Protein 5JIC (pdb70)

Solvent-accessible surface area: 13825 Å² total; per-residue (Å²): 109,1,0,0,19,0,12,59,44,41,0,22,2,0,49,139,204,66,66,66,70,76,43,74,19,169,29,23,110,94,3,21,114,53,1,84,140,55,184,34,146,42,0,0,0,0,13,71,38,2,36,52,0,31,139,82,19,140,23,88,42,39,93,21,106,71,72,70,0,5,8,60,0,0,12,38,3,5,147,104,54,69,55,129,35,78,38,6,0,1,0,32,1,23,64,35,5,15,0,1,42,31,58,35,150,68,32,147,108,27,19,26,73,59,20,0,10,23,57,5,57,35,52,0,96,126,51,16,124,26,114,68,64,129,107,5,0,60,85,0,40,171,17,72,51,83,38,2,9,22,47,8,122,43,91,93,154,153,84,153,36,102,96,78,19,102,21,41,46,37,47,67,26,20,40,139,127,58,117,150,36,110,50,41,62,27,23,50,3,0,0,1,2,0,20,0,0,33,46,1,0,61,60,0,22,48,5,0,179,108,37,182,12,95,13,0,0,3,7,13,25,9,14,126,54,0,54,29,2,89,126,17,1,64,68,45,0,85,110,92,61,16,99,22,35,65,17,128,64,3,27,23,1,3,0,7,0,0,15,80,46,4,132,94,117,125,128,170,203

Secondary structure (DSSP, 8-state):
-EEEEE-SSEEEEEE---EEEEEEGGGHHHHHHHHHTS--S-EEEESTTHHHHHHT--S-EEE--HHHHHHHHHHHHHHHTT---S-EEEEEESSSEEEEEE-SS-EEEEEEES-SHHHHHHHHHHHH----HHHHHHHHTT---TTTPEEHHHHHTTSPPSS-TTSEEETTTTGGG-TTS---HHHHHHHHHHHHHHHHHHHHHHHHHHHT--EEEEESGGGTT-HHHHHHHHHHHHHTT-EEEE-TTGGGHHHHHHHHHHHHH----

Nearest PDB structures (foldseek):
  5jic-assembly1_A-2  TM=1.002E+00  e=1.886E-55  Staphylococcus aureus subsp. aureus MW2
  4m7x-assembly1_A  TM=1.003E+00  e=9.907E-53  Staphylococcus aureus subsp. aureus MW2
  6awh-assembly2_D  TM=9.985E-01  e=2.466E-50  Staphylococcus aureus
  6awg-assembly2_D  TM=9.970E-01  e=2.756E-49  Staphylococcus aureus
  6awj-assembly1_B  TM=9.963E-01  e=4.121E-49  Staphylococcus aureus

Structure (mmCIF, N/CA/C/O backbone):
data_5JIC
#
_entry.id   5JIC
#
_cell.length_a   57.387
_cell.length_b   136.746
_cell.length_c   73.947
_cell.angle_alpha   90.000
_cell.angle_beta   90.000
_cell.angle_gamma   90.000
#
_symmetry.space_group_name_H-M   'C 2 2 21'
#
loop_
_entity.id
_entity.type
_entity.pdbx_description
1 polymer 'Type II pantothenate kinase'
2 non-polymer 'MAGNESIUM ION'
3 non-polymer "ADENOSINE-5'-DIPHOSPHATE"
4 non-polymer N~3~-[(2R)-2-hydroxy-3,3-dimethyl-4-(phosphonooxy)butanoyl]-N-(5-methoxypentyl)-beta-alaninamide
5 water water
#
loop_
_atom_site.group_PDB
_atom_site.id
_atom_site.type_symbol
_atom_site.label_atom_id
_atom_site.label_alt_id
_atom_site.label_comp_id
_atom_site.label_asym_id
_atom_site.label_entity_id
_atom_site.label_seq_id
_atom_site.pdbx_PDB_ins_code
_atom_site.Cartn_x
_atom_site.Cartn_y
_atom_site.Cartn_z
_atom_site.occupancy
_atom_site.B_iso_or_equiv
_atom_site.auth_seq_id
_atom_site.auth_comp_id
_atom_site.auth_asym_id
_atom_site.auth_atom_id
_atom_site.pdbx_PDB_model_num
ATOM 1 N N . LYS A 1 2 ? -15.229 -39.628 -1.605 1.00 43.57 2 LYS A N 1
ATOM 2 C CA . LYS A 1 2 ? -14.974 -38.433 -2.471 1.00 41.01 2 LYS A CA 1
ATOM 3 C C . LYS A 1 2 ? -14.156 -37.320 -1.782 1.00 34.97 2 LYS A C 1
ATOM 4 O O . LYS A 1 2 ? -13.899 -37.321 -0.567 1.00 34.45 2 LYS A O 1
ATOM 10 N N . VAL A 1 3 ? -13.734 -36.382 -2.583 1.00 26.36 3 VAL A N 1
ATOM 11 C CA . VAL A 1 3 ? -12.894 -35.321 -2.104 1.00 22.61 3 VAL A CA 1
ATOM 12 C C . VAL A 1 3 ? -13.484 -34.053 -2.643 1.00 20.61 3 VAL A C 1
ATOM 13 O O . VAL A 1 3 ? -13.931 -34.022 -3.796 1.00 21.49 3 VAL A O 1
ATOM 17 N N . GLY A 1 4 ? -13.491 -33.015 -1.793 1.00 18.11 4 GLY A N 1
ATOM 18 C CA . GLY A 1 4 ? -13.847 -31.647 -2.192 1.00 17.76 4 GLY A CA 1
ATOM 19 C C . GLY A 1 4 ? -12.581 -30.801 -2.270 1.00 17.58 4 GLY A C 1
ATOM 20 O O . GLY A 1 4 ? -11.765 -30.814 -1.343 1.00 17.86 4 GLY A O 1
ATOM 21 N N . ILE A 1 5 ? -12.402 -30.113 -3.386 1.00 16.09 5 ILE A N 1
ATOM 22 C CA . ILE A 1 5 ? -11.257 -29.255 -3.574 1.00 16.33 5 ILE A CA 1
ATOM 23 C C . ILE A 1 5 ? -11.687 -27.893 -4.106 1.00 15.68 5 ILE A C 1
ATOM 24 O O . ILE A 1 5 ? -12.345 -27.797 -5.127 1.00 16.59 5 ILE A O 1
ATOM 29 N N . ASP A 1 6 ? -11.266 -26.846 -3.398 1.00 14.98 6 ASP A N 1
ATOM 30 C CA . ASP A 1 6 ? -11.482 -25.457 -3.788 1.00 15.20 6 ASP A CA 1
ATOM 31 C C . ASP A 1 6 ? -10.088 -24.933 -4.149 1.00 14.59 6 ASP A C 1
ATOM 32 O O . ASP A 1 6 ? -9.249 -24.659 -3.262 1.00 15.02 6 ASP A O 1
ATOM 37 N N . ALA A 1 7 ? -9.832 -24.855 -5.451 1.00 15.11 7 ALA A N 1
ATOM 38 C CA . ALA A 1 7 ? -8.526 -24.509 -5.977 1.00 16.08 7 ALA A CA 1
ATOM 39 C C . ALA A 1 7 ? -8.553 -23.028 -6.269 1.00 15.39 7 ALA A C 1
ATOM 40 O O . ALA A 1 7 ? -8.952 -22.607 -7.361 1.00 17.25 7 ALA A O 1
ATOM 42 N N . GLY A 1 8 ? -8.160 -22.232 -5.278 1.00 15.77 8 GLY A N 1
ATOM 43 C CA . GLY A 1 8 ? -8.301 -20.776 -5.382 1.00 15.88 8 GLY A CA 1
ATOM 44 C C . GLY A 1 8 ? -7.069 -20.110 -5.976 1.00 16.42 8 GLY A C 1
ATOM 45 O O . GLY A 1 8 ? -6.168 -20.791 -6.509 1.00 16.63 8 GLY A O 1
ATOM 46 N N . GLY A 1 9 ? -7.027 -18.79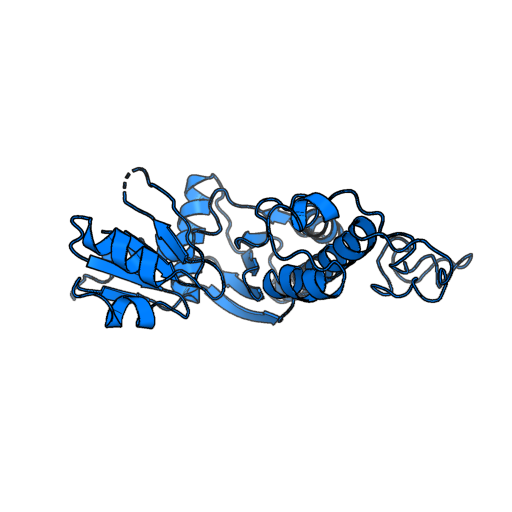0 -5.884 1.00 16.74 9 GLY A N 1
ATOM 47 C CA . GLY A 1 9 ? -5.919 -18.017 -6.455 1.00 17.09 9 GLY A CA 1
ATOM 48 C C . GLY A 1 9 ? -4.592 -18.213 -5.747 1.00 17.04 9 GLY A C 1
ATOM 49 O O . GLY A 1 9 ? -3.540 -18.050 -6.355 1.00 19.70 9 GLY A O 1
ATOM 50 N N . THR A 1 10 ? -4.636 -18.547 -4.461 1.00 15.99 10 THR A N 1
ATOM 51 C CA . THR A 1 10 ? -3.403 -18.696 -3.656 1.00 16.14 10 THR A CA 1
ATOM 52 C C . THR A 1 10 ? -3.289 -20.037 -2.966 1.00 15.52 10 THR A C 1
ATOM 53 O O . THR A 1 10 ? -2.189 -20.602 -2.896 1.00 15.86 10 THR A O 1
ATOM 57 N N . LEU A 1 11 ? -4.391 -20.537 -2.440 1.00 14.93 11 LEU A N 1
ATOM 58 C CA . LEU A 1 11 ? -4.408 -21.824 -1.747 1.00 14.99 11 LEU A CA 1
ATOM 59 C C . LEU A 1 11 ? -5.420 -22.780 -2.346 1.00 14.85 11 LEU A C 1
ATOM 60 O O . LEU A 1 11 ? -6.496 -22.389 -2.795 1.00 15.72 11 LEU A O 1
ATOM 65 N N . ILE A 1 12 ? -5.038 -24.050 -2.345 1.00 14.65 12 ILE A N 1
ATOM 66 C CA . ILE A 1 12 ? -5.909 -25.152 -2.681 1.00 14.76 12 ILE A CA 1
ATOM 67 C C . ILE A 1 12 ? -6.346 -25.789 -1.368 1.00 14.39 12 ILE A C 1
ATOM 68 O O . ILE A 1 12 ? -5.517 -26.250 -0.588 1.00 16.41 12 ILE A O 1
ATOM 73 N N . LYS A 1 13 ? -7.664 -25.748 -1.106 1.00 14.25 13 LYS A N 1
ATOM 74 C CA . LYS A 1 13 ? -8.251 -26.280 0.112 1.00 14.15 13 LYS A CA 1
ATOM 75 C C . LYS A 1 13 ? -8.860 -27.624 -0.229 1.00 15.41 13 LYS A C 1
ATOM 76 O O . LYS A 1 13 ? -9.653 -27.713 -1.159 1.00 15.71 13 LYS A O 1
ATOM 82 N N . ILE A 1 14 ? -8.486 -28.652 0.535 1.00 15.35 14 ILE A N 1
ATOM 83 C CA . ILE A 1 14 ? -8.901 -30.008 0.290 1.00 16.11 14 ILE A CA 1
ATOM 84 C C . ILE A 1 14 ? -9.636 -30.528 1.510 1.00 16.43 14 ILE A C 1
ATOM 85 O O . ILE A 1 14 ? -9.150 -30.422 2.633 1.00 17.93 14 ILE A O 1
ATOM 90 N N . VAL A 1 15 ? -10.822 -31.101 1.274 1.00 17.33 15 VAL A N 1
ATOM 91 C CA . VAL A 1 15 ? -11.592 -31.743 2.330 1.00 18.39 15 VAL A CA 1
ATOM 92 C C . VAL A 1 15 ? -11.809 -33.203 1.979 1.00 21.63 15 VAL A C 1
ATOM 93 O O . VAL A 1 15 ? -12.337 -33.514 0.912 1.00 20.12 15 VAL A O 1
ATOM 97 N N A GLN A 1 16 ? -11.373 -34.088 2.882 0.50 24.18 16 GLN A N 1
ATOM 98 N N B GLN A 1 16 ? -11.398 -34.084 2.890 0.50 24.17 16 GLN A N 1
ATOM 99 C CA A GLN A 1 16 ? -11.601 -35.541 2.782 0.50 27.75 16 GLN A CA 1
ATOM 100 C CA B GLN A 1 16 ? -11.626 -35.526 2.777 0.50 27.75 16 GLN A CA 1
ATOM 101 C C A GLN A 1 16 ? -12.644 -35.932 3.806 0.50 29.40 16 GLN A C 1
ATOM 102 C C B GLN A 1 16 ? -12.634 -35.947 3.814 0.50 29.39 16 GLN A C 1
ATOM 103 O O A GLN A 1 16 ? -12.635 -35.427 4.921 0.50 31.14 16 GLN A O 1
ATOM 104 O O B GLN A 1 16 ? -12.592 -35.484 4.946 0.50 31.05 16 GLN A O 1
ATOM 115 N N . GLU A 1 17 ? -13.544 -36.836 3.436 1.00 32.27 17 GLU A N 1
ATOM 116 C CA . GLU A 1 17 ? -14.570 -37.335 4.372 1.00 39.03 17 GLU A CA 1
ATOM 117 C C . GLU A 1 17 ? -14.313 -38.777 4.840 1.00 42.19 17 GLU A C 1
ATOM 118 O O . GLU A 1 17 ? -13.684 -39.570 4.135 1.00 52.96 17 GLU A O 1
ATOM 124 N N . GLN A 1 21 ? -16.271 -38.060 9.408 1.00 58.45 21 GLN A N 1
ATOM 125 C CA . GLN A 1 21 ? -15.329 -37.035 9.877 1.00 52.47 21 GLN A CA 1
ATOM 126 C C . GLN A 1 21 ? -14.564 -36.384 8.708 1.00 40.74 21 GLN A C 1
ATOM 127 O O . GLN A 1 21 ? -14.188 -37.065 7.731 1.00 34.86 21 GLN A O 1
ATOM 133 N N . ARG A 1 22 ? -14.326 -35.077 8.816 1.00 32.46 22 ARG A N 1
ATOM 134 C CA . ARG A 1 22 ? -13.542 -34.355 7.798 1.00 26.96 22 ARG A CA 1
ATOM 135 C C . ARG A 1 22 ? -12.064 -34.339 8.124 1.00 26.41 22 ARG A C 1
ATOM 136 O O . ARG A 1 22 ? -11.674 -34.260 9.294 1.00 29.09 22 ARG A O 1
ATOM 144 N N . THR A 1 23 ? -11.250 -34.399 7.070 1.00 24.39 23 THR A N 1
ATOM 145 C CA . THR A 1 23 ? -9.812 -34.165 7.154 1.00 24.77 23 THR A CA 1
ATOM 146 C C . THR A 1 23 ? -9.563 -32.976 6.248 1.00 20.85 23 THR A C 1
ATOM 147 O O . THR A 1 23 ? -9.977 -32.983 5.081 1.00 22.57 23 THR A O 1
ATOM 151 N N . PHE A 1 24 ? -8.903 -31.948 6.795 1.00 20.45 24 PHE A N 1
ATOM 152 C CA . PHE A 1 24 ? -8.610 -30.711 6.079 1.00 19.51 24 PHE A CA 1
ATOM 153 C C . PHE A 1 24 ? -7.161 -30.621 5.712 1.00 19.28 24 PHE A C 1
ATOM 154 O O . PHE A 1 24 ? -6.285 -30.948 6.530 1.00 21.95 24 PHE A O 1
ATOM 162 N N . LYS A 1 25 ? -6.892 -30.164 4.482 1.00 18.84 25 LYS A N 1
ATOM 163 C CA . LYS A 1 25 ? -5.502 -30.002 3.995 1.00 19.69 25 LYS A CA 1
ATOM 164 C C . LYS A 1 25 ? -5.428 -28.788 3.140 1.00 18.75 25 LYS A C 1
ATOM 165 O O . LYS A 1 25 ? -6.395 -28.439 2.487 1.00 17.23 25 LYS A O 1
ATOM 171 N N A THR A 1 26 ? -4.270 -28.136 3.131 0.50 18.60 26 THR A N 1
ATOM 172 N N B THR A 1 26 ? -4.242 -28.177 3.100 0.50 20.03 26 THR A N 1
ATOM 173 C CA A THR A 1 26 ? -4.014 -27.075 2.160 0.50 18.56 26 THR A CA 1
ATOM 174 C CA B THR A 1 26 ? -3.983 -26.982 2.290 0.50 21.06 26 THR A CA 1
ATOM 175 C C A THR A 1 26 ? -2.752 -27.324 1.403 0.50 18.44 26 THR A C 1
ATOM 176 C C B THR A 1 26 ? -2.697 -27.164 1.497 0.50 19.88 26 THR A C 1
ATOM 177 O O A THR A 1 26 ? -1.864 -28.068 1.842 0.50 19.20 26 THR A O 1
ATOM 178 O O B THR A 1 26 ? -1.711 -27.685 2.031 0.50 22.30 26 THR A O 1
ATOM 185 N N . GLU A 1 27 ? -2.701 -26.747 0.228 1.00 18.64 27 GLU A N 1
ATOM 186 C CA . GLU A 1 27 ? -1.492 -26.710 -0.573 1.00 18.75 27 GLU A CA 1
ATOM 187 C C . GLU A 1 27 ? -1.466 -25.371 -1.267 1.00 18.65 27 GLU A C 1
ATOM 188 O O . GLU A 1 27 ? -2.516 -24.749 -1.503 1.00 18.48 27 GLU A O 1
ATOM 194 N N . LEU A 1 28 ? -0.289 -24.879 -1.564 1.00 18.18 28 LEU A N 1
ATOM 195 C CA . LEU A 1 28 ? -0.195 -23.645 -2.360 1.00 17.77 28 LEU A CA 1
ATOM 196 C C . LEU A 1 28 ? -0.679 -23.912 -3.794 1.00 16.70 28 LEU A C 1
ATOM 197 O O . LEU A 1 28 ? -0.327 -24.925 -4.412 1.00 17.53 28 LEU A O 1
ATOM 202 N N . THR A 1 29 ? -1.464 -23.001 -4.325 1.00 16.53 29 THR A N 1
ATOM 203 C CA . THR A 1 29 ? -1.857 -23.067 -5.711 1.00 16.11 29 THR A CA 1
ATOM 204 C C . THR A 1 29 ? -0.638 -23.189 -6.653 1.00 18.41 29 THR A C 1
ATOM 205 O O . THR A 1 29 ? -0.704 -23.896 -7.659 1.00 19.50 29 THR A O 1
ATOM 209 N N . LYS A 1 30 ? 0.463 -22.514 -6.318 1.00 18.69 30 LYS A N 1
ATOM 210 C CA . LYS A 1 30 ? 1.669 -22.649 -7.137 1.00 19.76 30 LYS A CA 1
ATOM 211 C C . LYS A 1 30 ? 2.185 -24.095 -7.197 1.00 19.99 30 LYS A C 1
ATOM 212 O O . LYS A 1 30 ? 2.877 -24.454 -8.151 1.00 21.94 30 LYS A O 1
ATOM 218 N N . ASN A 1 31 ? 1.831 -24.900 -6.185 1.00 18.84 31 ASN A N 1
ATOM 219 C CA . ASN A 1 31 ? 2.195 -26.318 -6.115 1.00 19.04 31 ASN A CA 1
ATOM 220 C C . ASN A 1 31 ? 1.063 -27.258 -6.538 1.00 17.97 31 ASN A C 1
ATOM 221 O O . ASN A 1 31 ? 0.951 -28.376 -6.042 1.00 18.88 31 ASN A O 1
ATOM 226 N N . ILE A 1 32 ? 0.244 -26.812 -7.473 1.00 18.92 32 ILE A N 1
ATOM 227 C CA . ILE A 1 32 ? -0.896 -27.568 -7.910 1.00 20.23 32 ILE A CA 1
ATOM 228 C C . ILE A 1 32 ? -0.456 -28.965 -8.415 1.00 20.13 32 ILE A C 1
ATOM 229 O O . ILE A 1 32 ? -1.132 -29.965 -8.157 1.00 20.46 32 ILE A O 1
ATOM 234 N N . ASP A 1 33 ? 0.696 -29.055 -9.079 1.00 20.13 33 ASP A N 1
ATOM 235 C CA . ASP A 1 33 ? 1.210 -30.400 -9.502 1.00 21.83 33 ASP A CA 1
ATOM 236 C C . ASP A 1 33 ? 1.342 -31.409 -8.324 1.00 19.75 33 ASP A C 1
ATOM 237 O O . ASP A 1 33 ? 1.170 -32.634 -8.501 1.00 20.73 33 ASP A O 1
ATOM 242 N N . GLN A 1 34 ? 1.681 -30.911 -7.150 1.00 18.95 34 GLN A N 1
ATOM 243 C CA . GLN A 1 34 ? 1.794 -31.747 -5.960 1.00 19.79 34 GLN A CA 1
ATOM 244 C C . GLN A 1 34 ? 0.438 -32.203 -5.426 1.00 17.89 34 GLN A C 1
ATOM 245 O O . GLN A 1 34 ? 0.345 -33.270 -4.830 1.00 17.98 34 GLN A O 1
ATOM 251 N N . VAL A 1 35 ? -0.617 -31.441 -5.686 1.00 18.60 35 VAL A N 1
ATOM 252 C CA . VAL A 1 35 ? -1.970 -31.908 -5.369 1.00 18.50 35 VAL A CA 1
ATOM 253 C C . VAL A 1 35 ? -2.324 -33.055 -6.290 1.00 19.66 35 VAL A C 1
ATOM 254 O O . VAL A 1 35 ? -2.874 -34.063 -5.856 1.00 19.85 35 VAL A O 1
ATOM 258 N N . VAL A 1 36 ? -1.986 -32.915 -7.572 1.00 19.50 36 VAL A N 1
ATOM 259 C CA . VAL A 1 36 ? -2.236 -33.981 -8.533 1.00 19.55 36 VAL A CA 1
ATOM 260 C C . VAL A 1 36 ? -1.435 -35.228 -8.145 1.00 18.90 36 VAL A C 1
ATOM 261 O O . VAL A 1 36 ? -1.959 -36.339 -8.174 1.00 20.50 36 VAL A O 1
ATOM 265 N N . GLU A 1 37 ? -0.176 -35.059 -7.749 1.00 18.20 37 GLU A N 1
ATOM 266 C CA . GLU A 1 37 ? 0.615 -36.219 -7.228 1.00 17.84 37 GLU A CA 1
ATOM 267 C C . GLU A 1 37 ? -0.080 -36.916 -6.052 1.00 17.93 37 GLU A C 1
ATOM 268 O O . GLU A 1 37 ? -0.200 -38.133 -6.026 1.00 18.54 37 GLU A O 1
ATOM 274 N N . TRP A 1 38 ? -0.545 -36.137 -5.088 1.00 18.31 38 TRP A N 1
ATOM 275 C CA . TRP A 1 38 ? -1.254 -36.669 -3.915 1.00 19.32 38 TRP A CA 1
ATOM 276 C C . TRP A 1 38 ? -2.520 -37.439 -4.330 1.00 18.43 38 TRP A C 1
ATOM 277 O O . TRP A 1 38 ? -2.766 -38.563 -3.902 1.00 19.69 38 TRP A O 1
ATOM 288 N N . LEU A 1 39 ? -3.302 -36.830 -5.208 1.00 19.91 39 LEU A N 1
ATOM 289 C CA . LEU A 1 39 ? -4.540 -37.454 -5.696 1.00 20.83 39 LEU A CA 1
ATOM 290 C C . LEU A 1 39 ? -4.284 -38.800 -6.338 1.00 21.57 39 LEU A C 1
ATOM 291 O O . LEU A 1 39 ? -5.039 -39.756 -6.120 1.00 23.24 39 LEU A O 1
ATOM 296 N N . ASN A 1 40 ? -3.203 -38.886 -7.110 1.00 22.96 40 ASN A N 1
ATOM 297 C CA . ASN A 1 40 ? -2.849 -40.113 -7.800 1.00 23.68 40 ASN A CA 1
ATOM 298 C C . ASN A 1 40 ? -2.421 -41.221 -6.841 1.00 25.35 40 ASN A C 1
ATOM 299 O O . ASN A 1 40 ? -2.357 -42.376 -7.242 1.00 26.99 40 ASN A O 1
ATOM 304 N N . GLN A 1 41 ? -2.147 -40.874 -5.582 1.00 22.94 41 GLN A N 1
ATOM 305 C CA . GLN A 1 41 ? -1.831 -41.871 -4.543 1.00 24.37 41 GLN A CA 1
ATOM 306 C C . GLN A 1 41 ? -3.028 -42.282 -3.679 1.00 24.63 41 GLN A C 1
ATOM 307 O O . GLN A 1 41 ? -2.878 -43.126 -2.790 1.00 26.84 41 GLN A O 1
ATOM 313 N N . GLN A 1 42 ? -4.201 -41.685 -3.925 1.00 23.61 42 GLN A N 1
ATOM 314 C CA . GLN A 1 42 ? -5.411 -42.002 -3.159 1.00 24.46 42 GLN A CA 1
ATOM 315 C C . GLN A 1 42 ? -6.277 -42.978 -3.917 1.00 27.35 42 GLN A C 1
ATOM 316 O O . GLN A 1 42 ? -5.978 -43.342 -5.066 1.00 31.70 42 GLN A O 1
ATOM 322 N N . GLN A 1 43 ? -7.342 -43.413 -3.264 1.00 28.80 43 GLN A N 1
ATOM 323 C CA . GLN A 1 43 ? -8.364 -44.249 -3.894 1.00 33.91 43 GLN A CA 1
ATOM 324 C C . GLN A 1 43 ? -9.628 -43.412 -3.945 1.00 34.00 43 GLN A C 1
ATOM 325 O O . GLN A 1 43 ? -10.495 -43.547 -3.109 1.00 37.78 43 GLN A O 1
ATOM 331 N N . ILE A 1 44 ? -9.698 -42.511 -4.919 1.00 34.28 44 ILE A N 1
ATOM 332 C CA . ILE A 1 44 ? -10.797 -41.544 -5.011 1.00 32.13 44 ILE A CA 1
ATOM 333 C C . ILE A 1 44 ? -11.603 -41.774 -6.273 1.00 34.63 44 ILE A C 1
ATOM 334 O O . ILE A 1 44 ? -11.049 -41.776 -7.380 1.00 37.53 44 ILE A O 1
ATOM 339 N N . GLU A 1 45 ? -12.914 -41.943 -6.108 1.00 36.73 45 GLU A N 1
ATOM 340 C CA . GLU A 1 45 ? -13.812 -42.231 -7.234 1.00 40.33 45 GLU A CA 1
ATOM 341 C C . GLU A 1 45 ? -14.234 -40.974 -7.998 1.00 33.47 45 GLU A C 1
ATOM 342 O O . GLU A 1 45 ? -14.459 -41.034 -9.222 1.00 34.51 45 GLU A O 1
ATOM 348 N N . LYS A 1 46 ? -14.336 -39.841 -7.292 1.00 30.55 46 LYS A N 1
ATOM 349 C CA . LYS A 1 46 ? -14.799 -38.593 -7.904 1.00 29.44 46 LYS A CA 1
ATOM 350 C C . LYS A 1 46 ? -14.278 -37.370 -7.197 1.00 25.83 46 LYS A C 1
ATOM 351 O O . LYS A 1 46 ? -14.241 -37.322 -5.967 1.00 27.05 46 LYS A O 1
ATOM 357 N N . LEU A 1 47 ? -13.895 -36.368 -7.992 1.00 24.47 47 LEU A N 1
ATOM 358 C CA . LEU A 1 47 ? -13.493 -35.067 -7.477 1.00 24.18 47 LEU A CA 1
ATOM 359 C C . LEU A 1 47 ? -14.649 -34.122 -7.562 1.00 23.36 47 LEU A C 1
ATOM 360 O O . LEU A 1 47 ? -15.294 -34.038 -8.598 1.00 23.56 47 LEU A O 1
ATOM 365 N N . CYS A 1 48 ? -14.894 -33.406 -6.464 1.00 21.29 48 CYS A N 1
ATOM 366 C CA . CYS A 1 48 ? -15.865 -32.332 -6.401 1.00 18.93 48 CYS A CA 1
ATOM 367 C C . CYS A 1 48 ? -15.082 -31.031 -6.324 1.00 19.10 48 CYS A C 1
ATOM 368 O O . CYS A 1 48 ? -14.471 -30.734 -5.301 1.00 21.41 48 CYS A O 1
ATOM 371 N N . LEU A 1 49 ? -15.084 -30.283 -7.426 1.00 18.76 49 LEU A N 1
ATOM 372 C CA . LEU A 1 49 ? -14.158 -29.157 -7.594 1.00 18.63 49 LEU A CA 1
ATOM 373 C C . LEU A 1 49 ? -14.861 -27.811 -7.624 1.00 18.44 49 LEU A C 1
ATOM 374 O O . LEU A 1 49 ? -15.990 -27.688 -8.093 1.00 19.36 49 LEU A O 1
ATOM 379 N N . THR A 1 50 ? -14.165 -26.793 -7.133 1.00 17.49 50 THR A N 1
ATOM 380 C CA . THR A 1 50 ? -14.617 -25.431 -7.285 1.00 17.32 50 THR A CA 1
ATOM 381 C C . THR A 1 50 ? -13.376 -24.497 -7.243 1.00 17.15 50 THR A C 1
ATOM 382 O O . THR A 1 50 ? -12.261 -24.954 -6.960 1.00 16.78 50 THR A O 1
ATOM 386 N N . GLY A 1 51 ? -13.579 -23.215 -7.523 1.00 17.48 51 GLY A N 1
ATOM 387 C CA . GLY A 1 51 ? -12.495 -22.244 -7.529 1.00 17.88 51 GLY A CA 1
ATOM 388 C C . GLY A 1 51 ? -11.869 -22.073 -8.885 1.00 18.28 51 GLY A C 1
ATOM 389 O O . GLY A 1 51 ? -12.024 -22.916 -9.764 1.00 19.15 51 GLY A O 1
ATOM 390 N N . GLY A 1 52 ? -11.144 -20.957 -9.054 1.00 17.98 52 GLY A N 1
ATOM 391 C CA . GLY A 1 52 ? -10.561 -20.584 -10.342 1.00 19.43 52 GLY A CA 1
ATOM 392 C C . GLY A 1 52 ? -9.647 -21.597 -10.988 1.00 19.04 52 GLY A C 1
ATOM 393 O O . GLY A 1 52 ? -9.582 -21.678 -12.194 1.00 20.66 52 GLY A O 1
ATOM 394 N N . ASN A 1 53 ? -8.935 -22.360 -10.178 1.00 19.44 53 ASN A N 1
ATOM 395 C CA . ASN A 1 53 ? -7.995 -23.355 -10.698 1.00 19.74 53 ASN A CA 1
ATOM 396 C C . ASN A 1 53 ? -8.540 -24.778 -10.753 1.00 20.64 53 ASN A C 1
ATOM 397 O O . ASN A 1 53 ? -7.770 -25.741 -10.963 1.00 21.05 53 ASN A O 1
ATOM 402 N N . ALA A 1 54 ? -9.862 -24.928 -10.588 1.00 19.56 54 ALA A N 1
ATOM 403 C CA . ALA A 1 54 ? -10.500 -26.265 -10.675 1.00 20.70 54 ALA A CA 1
ATOM 404 C C . ALA A 1 54 ? -10.236 -26.942 -12.011 1.00 20.80 54 ALA A C 1
ATOM 405 O O . ALA A 1 54 ? -9.920 -28.137 -12.072 1.00 22.43 54 ALA A O 1
ATOM 407 N N . GLY A 1 55 ? -10.363 -26.180 -13.085 1.00 22.46 55 GLY A N 1
ATOM 408 C CA . GLY A 1 55 ? -10.128 -26.710 -14.431 1.00 24.26 55 GLY A CA 1
ATOM 409 C C . GLY A 1 55 ? -8.719 -27.273 -14.620 1.00 24.79 55 GLY A C 1
ATOM 410 O O . GLY A 1 55 ? -8.533 -28.260 -15.331 1.00 26.44 55 GLY A O 1
ATOM 411 N N . VAL A 1 56 ? -7.725 -26.643 -13.983 1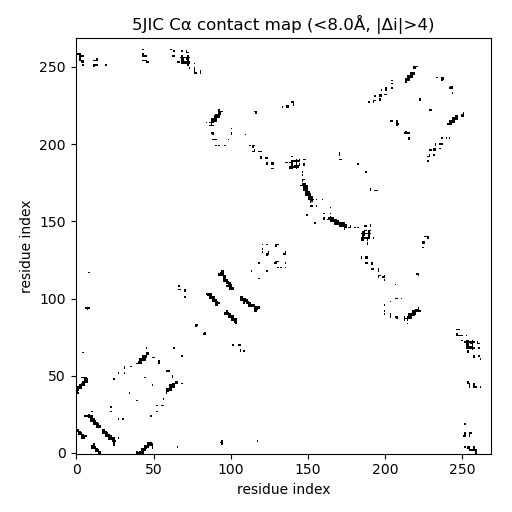.00 24.78 56 VAL A N 1
ATOM 412 C CA . VAL A 1 56 ? -6.321 -27.123 -14.070 1.00 25.31 56 VAL A CA 1
ATOM 413 C C . VAL A 1 56 ? -6.167 -28.518 -13.442 1.00 25.67 56 VAL A C 1
ATOM 414 O O . VAL A 1 56 ? -5.508 -29.382 -14.005 1.00 27.59 56 VAL A O 1
ATOM 418 N N . ILE A 1 57 ? -6.784 -28.740 -12.288 1.00 23.59 57 ILE A N 1
ATOM 419 C CA . ILE A 1 57 ? -6.787 -30.084 -11.673 1.00 23.43 57 ILE A CA 1
ATOM 420 C C . ILE A 1 57 ? -7.506 -31.089 -12.554 1.00 24.24 57 ILE A C 1
ATOM 421 O O . ILE A 1 57 ? -6.972 -32.156 -12.853 1.00 26.58 57 ILE A O 1
ATOM 426 N N . ALA A 1 58 ? -8.718 -30.751 -12.977 1.00 24.53 58 ALA A N 1
ATOM 427 C CA . ALA A 1 58 ? -9.529 -31.649 -13.801 1.00 26.76 58 ALA A CA 1
ATOM 428 C C . ALA A 1 58 ? -8.814 -32.103 -15.073 1.00 28.51 58 ALA A C 1
ATOM 429 O O . ALA A 1 58 ? -8.869 -33.284 -15.421 1.00 31.05 58 ALA A O 1
ATOM 431 N N . GLU A 1 59 ? -8.140 -31.175 -15.762 1.00 29.65 59 GLU A N 1
ATOM 432 C CA . GLU A 1 59 ? -7.480 -31.511 -17.047 1.00 32.00 59 GLU A CA 1
ATOM 433 C C . GLU A 1 59 ? -6.184 -32.306 -16.861 1.00 32.06 59 GLU A C 1
ATOM 434 O O . GLU A 1 59 ? -5.678 -32.885 -17.813 1.00 35.66 59 GLU A O 1
ATOM 440 N N . ASN A 1 60 ? -5.667 -32.333 -15.629 1.00 29.63 60 ASN A N 1
ATOM 441 C CA . ASN A 1 60 ? -4.384 -32.978 -15.334 1.00 30.45 60 ASN A CA 1
ATOM 442 C C . ASN A 1 60 ? -4.496 -34.311 -14.601 1.00 29.11 60 ASN A C 1
ATOM 443 O O . ASN A 1 60 ? -3.484 -34.881 -14.216 1.00 30.21 60 ASN A O 1
ATOM 448 N N . ILE A 1 61 ? -5.709 -34.820 -14.424 1.00 29.02 61 ILE A N 1
ATOM 449 C CA . ILE A 1 61 ? -5.884 -36.126 -13.763 1.00 29.93 61 ILE A CA 1
ATOM 450 C C . ILE A 1 61 ? -7.069 -36.887 -14.353 1.00 31.32 61 ILE A C 1
ATOM 451 O O . ILE A 1 61 ? -8.032 -36.286 -14.814 1.00 32.43 61 ILE A O 1
ATOM 456 N N . ASN A 1 62 ? -6.983 -38.214 -14.324 1.00 32.89 62 ASN A N 1
ATOM 457 C CA . ASN A 1 62 ? -8.001 -39.094 -14.948 1.00 36.60 62 ASN A CA 1
ATOM 458 C C . ASN A 1 62 ? -9.199 -39.468 -14.043 1.00 37.90 62 ASN A C 1
ATOM 459 O O . ASN A 1 62 ? -10.079 -40.229 -14.463 1.00 41.45 62 ASN A O 1
ATOM 464 N N . ILE A 1 63 ? -9.227 -38.948 -12.815 1.00 35.28 63 ILE A N 1
ATOM 465 C CA . ILE A 1 63 ? -10.329 -39.202 -11.893 1.00 33.76 63 ILE A CA 1
ATOM 466 C C . ILE A 1 63 ? -11.528 -38.365 -12.365 1.00 31.54 63 ILE A C 1
ATOM 467 O O . ILE A 1 63 ? -11.371 -37.175 -12.605 1.00 32.33 63 ILE A O 1
ATOM 472 N N . PRO A 1 64 ? -12.725 -38.987 -12.507 1.00 31.48 64 PRO A N 1
ATOM 473 C CA . PRO A 1 64 ? -13.918 -38.210 -12.871 1.00 30.03 64 PRO A CA 1
ATOM 474 C C . PRO A 1 64 ? -14.094 -36.999 -11.952 1.00 28.81 64 PRO A C 1
ATOM 475 O O . PRO A 1 64 ? -13.848 -37.101 -10.754 1.00 27.73 64 PRO A O 1
ATOM 479 N N . ALA A 1 65 ? -14.510 -35.875 -12.522 1.00 27.23 65 ALA A N 1
ATOM 480 C CA . ALA A 1 65 ? -14.647 -34.625 -11.770 1.00 26.84 65 ALA A CA 1
ATOM 481 C C . ALA A 1 65 ? -15.918 -33.900 -12.151 1.00 24.49 65 ALA A C 1
ATOM 482 O O . ALA A 1 65 ? -16.394 -34.000 -13.304 1.00 27.59 65 ALA A O 1
ATOM 484 N N . GLN A 1 66 ? -16.479 -33.184 -11.182 1.00 23.65 66 GLN A N 1
ATOM 485 C CA . GLN A 1 66 ? -17.583 -32.271 -11.425 1.00 23.43 66 GLN A CA 1
ATOM 486 C C . GLN A 1 66 ? -17.235 -30.948 -10.793 1.00 22.68 66 GLN A C 1
ATOM 487 O O . GLN A 1 66 ? -16.735 -30.904 -9.660 1.00 22.31 66 GLN A O 1
ATOM 493 N N . ILE A 1 67 ? -17.495 -29.878 -11.534 1.00 23.48 67 ILE A N 1
ATOM 494 C CA . ILE A 1 67 ? -17.138 -28.521 -11.121 1.00 22.89 67 ILE A CA 1
ATOM 495 C C . ILE A 1 67 ? -18.391 -27.726 -10.713 1.00 22.28 67 ILE A C 1
ATOM 496 O O . ILE A 1 67 ? -19.423 -27.827 -11.335 1.00 23.50 67 ILE A O 1
ATOM 501 N N . PHE A 1 68 ? -18.253 -26.946 -9.651 1.00 22.13 68 PHE A N 1
ATOM 502 C CA . PHE A 1 68 ? -19.328 -26.105 -9.092 1.00 22.27 68 PHE A CA 1
ATOM 503 C C . PHE A 1 68 ? -18.822 -24.660 -9.006 1.00 23.13 68 PHE A C 1
ATOM 504 O O . PHE A 1 68 ? -17.634 -24.457 -8.786 1.00 23.36 68 PHE A O 1
ATOM 512 N N . VAL A 1 69 ? -19.691 -23.644 -9.217 1.00 25.67 69 VAL A N 1
ATOM 513 C CA A VAL A 1 69 ? -19.244 -22.244 -9.120 0.60 25.36 69 VAL A CA 1
ATOM 514 C CA B VAL A 1 69 ? -19.237 -22.248 -9.129 0.20 24.61 69 VAL A CA 1
ATOM 515 C CA C VAL A 1 69 ? -19.242 -22.246 -9.126 0.20 24.63 69 VAL A CA 1
ATOM 516 C C . VAL A 1 69 ? -19.013 -21.897 -7.664 1.00 22.76 69 VAL A C 1
ATOM 517 O O . VAL A 1 69 ? -19.834 -22.288 -6.770 1.00 21.48 69 VAL A O 1
ATOM 527 N N . GLU A 1 70 ? -17.909 -21.190 -7.403 1.00 21.52 70 GLU A N 1
ATOM 528 C CA . GLU A 1 70 ? -17.435 -20.984 -6.049 1.00 21.91 70 GLU A CA 1
ATOM 529 C C . GLU A 1 70 ? -18.399 -20.278 -5.185 1.00 21.41 70 GLU A C 1
ATOM 530 O O . GLU A 1 70 ? -18.407 -20.534 -4.003 1.00 23.26 70 GLU A O 1
ATOM 536 N N . PHE A 1 71 ? -19.188 -19.339 -5.747 1.00 20.21 71 PHE A N 1
ATOM 537 C CA . PHE A 1 71 ? -20.062 -18.520 -4.901 1.00 18.56 71 PHE A CA 1
ATOM 538 C C . PHE A 1 71 ? -21.162 -19.385 -4.239 1.00 17.41 71 PHE A C 1
ATOM 539 O O . PHE A 1 71 ? -21.396 -19.279 -3.036 1.00 17.68 71 PHE A O 1
ATOM 547 N N . ASP A 1 72 ? -21.799 -20.259 -5.023 1.00 19.08 72 ASP A N 1
ATOM 548 C CA . ASP A 1 72 ? -22.816 -21.164 -4.500 1.00 19.12 72 ASP A CA 1
ATOM 549 C C . ASP A 1 72 ? -22.173 -22.245 -3.606 1.00 17.30 72 ASP A C 1
ATOM 550 O O . ASP A 1 72 ? -22.728 -22.609 -2.571 1.00 17.24 72 ASP A O 1
ATOM 555 N N . ALA A 1 73 ? -21.011 -22.759 -4.002 1.00 18.12 73 ALA A N 1
ATOM 556 C CA . ALA A 1 73 ? -20.321 -23.741 -3.166 1.00 17.29 73 ALA A CA 1
ATOM 557 C C . ALA A 1 73 ? -19.905 -23.140 -1.805 1.00 15.90 73 ALA A C 1
ATOM 558 O O . ALA A 1 73 ? -20.144 -23.731 -0.743 1.00 16.25 73 ALA A O 1
ATOM 560 N N . ALA A 1 74 ? -19.320 -21.940 -1.837 1.00 15.65 74 ALA A N 1
ATOM 561 C CA . ALA A 1 74 ? -18.931 -21.278 -0.591 1.00 16.13 74 ALA A CA 1
ATOM 562 C C . ALA A 1 74 ? -20.170 -21.033 0.300 1.00 14.39 74 ALA A C 1
ATOM 563 O O . ALA A 1 74 ? -20.137 -21.267 1.511 1.00 15.18 74 ALA A O 1
ATOM 565 N N . SER A 1 75 ? -21.263 -20.531 -0.298 1.00 15.09 75 SER A N 1
ATOM 566 C CA . SER A 1 75 ? -22.465 -20.233 0.486 1.00 14.95 75 SER A CA 1
ATOM 567 C C . SER A 1 75 ? -22.992 -21.514 1.139 1.00 14.78 75 SER A C 1
ATOM 568 O O . SER A 1 75 ? -23.366 -21.508 2.319 1.00 16.24 75 SER A O 1
ATOM 571 N N . GLN A 1 76 ? -23.006 -22.617 0.385 1.00 15.82 76 GLN A N 1
ATOM 572 C CA . GLN A 1 76 ? -23.589 -23.828 0.888 1.00 17.73 76 GLN A CA 1
ATOM 573 C C . GLN A 1 76 ? -22.735 -24.427 2.011 1.00 16.68 76 GLN A C 1
ATOM 574 O O . GLN A 1 76 ? -23.256 -24.830 3.063 1.00 17.56 76 GLN A O 1
ATOM 580 N N . GLY A 1 77 ? -21.423 -24.444 1.818 1.00 15.09 77 GLY A N 1
ATOM 581 C CA . GLY A 1 77 ? -20.5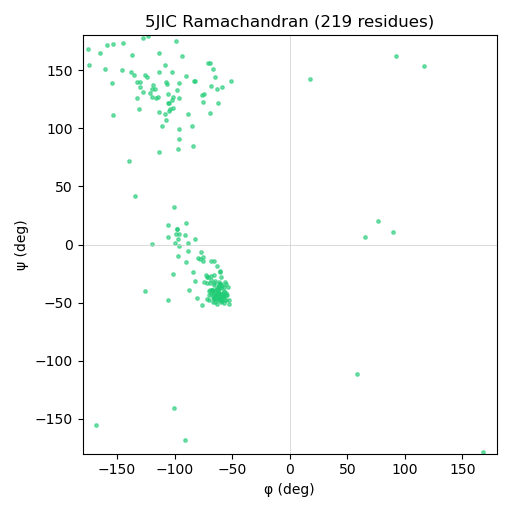35 -24.937 2.850 1.00 15.91 77 GLY A CA 1
ATOM 582 C C . GLY A 1 77 ? -20.556 -24.117 4.089 1.00 15.28 77 GLY A C 1
ATOM 583 O O . GLY A 1 77 ? -20.525 -24.638 5.179 1.00 15.71 77 GLY A O 1
ATOM 584 N N . LEU A 1 78 ? -20.628 -22.781 3.908 1.00 14.40 78 LEU A N 1
ATOM 585 C CA . LEU A 1 78 ? -20.695 -21.890 5.042 1.00 15.10 78 LEU A CA 1
ATOM 586 C C . LEU A 1 78 ? -21.988 -22.112 5.837 1.00 14.70 78 LEU A C 1
ATOM 587 O O . LEU A 1 78 ? -21.966 -22.121 7.072 1.00 15.76 78 LEU A O 1
ATOM 592 N N . GLY A 1 79 ? -23.110 -22.284 5.135 1.00 15.80 79 GLY A N 1
ATOM 593 C CA . GLY A 1 79 ? -24.377 -22.537 5.803 1.00 16.88 79 GLY A CA 1
ATOM 594 C C . GLY A 1 79 ? -24.325 -23.818 6.654 1.00 16.90 79 GLY A C 1
ATOM 595 O O . GLY A 1 79 ? -24.861 -23.854 7.762 1.00 19.29 79 GLY A O 1
ATOM 596 N N . ILE A 1 80 ? -23.627 -24.842 6.144 1.00 16.63 80 ILE A N 1
ATOM 597 C CA . ILE A 1 80 ? -23.418 -26.084 6.865 1.00 17.18 80 ILE A CA 1
ATOM 598 C C . ILE A 1 80 ? -22.570 -25.851 8.105 1.00 16.58 80 ILE A C 1
ATOM 599 O O . ILE A 1 80 ? -22.962 -26.237 9.205 1.00 18.36 80 ILE A O 1
ATOM 604 N N . LEU A 1 81 ? -21.434 -25.152 7.940 1.00 15.30 81 LEU A N 1
ATOM 605 C CA . LEU A 1 81 ? -20.550 -24.898 9.079 1.00 16.37 81 LEU A CA 1
ATOM 606 C C . LEU A 1 81 ? -21.226 -24.062 10.169 1.00 17.27 81 LEU A C 1
ATOM 607 O O . LEU A 1 81 ? -21.026 -24.322 11.362 1.00 18.38 81 LEU A O 1
ATOM 612 N N . LEU A 1 82 ? -21.986 -23.035 9.761 1.00 17.80 82 LEU A N 1
ATOM 613 C CA . LEU A 1 82 ? -22.670 -22.161 10.729 1.00 18.27 82 LEU A CA 1
ATOM 614 C C . LEU A 1 82 ? -23.600 -22.968 11.614 1.00 19.38 82 LEU A C 1
ATOM 615 O O . LEU A 1 82 ? -23.590 -22.801 12.837 1.00 20.69 82 LEU A O 1
ATOM 620 N N . LYS A 1 83 ? -24.370 -23.877 11.001 1.00 20.16 83 LYS A N 1
ATOM 621 C CA . LYS A 1 83 ? -25.291 -24.716 11.767 1.00 21.34 83 LYS A CA 1
ATOM 622 C C . LYS A 1 83 ? -24.570 -25.702 12.669 1.00 20.48 83 LYS A C 1
ATOM 623 O O . LYS A 1 83 ? -24.989 -25.937 13.812 1.00 22.46 83 LYS A O 1
ATOM 629 N N . GLU A 1 84 ? -23.482 -26.272 12.168 1.00 20.50 84 GLU A N 1
ATOM 630 C CA . GLU A 1 84 ? -22.673 -27.194 12.970 1.00 20.50 84 GLU A CA 1
ATOM 631 C C . GLU A 1 84 ? -22.141 -26.492 14.221 1.00 20.77 84 GLU A C 1
ATOM 632 O O . GLU A 1 84 ? -22.016 -27.109 15.279 1.00 22.88 84 GLU A O 1
ATOM 638 N N . GLN A 1 85 ? -21.851 -25.193 14.078 1.00 20.03 85 GLN A N 1
ATOM 639 C CA . GLN A 1 85 ? -21.218 -24.401 15.127 1.00 20.65 85 GLN A CA 1
ATOM 640 C C . GLN A 1 85 ? -22.225 -23.592 15.941 1.00 22.71 85 GLN A C 1
ATOM 641 O O . GLN A 1 85 ? -21.843 -22.709 16.709 1.00 23.67 85 GLN A O 1
ATOM 647 N 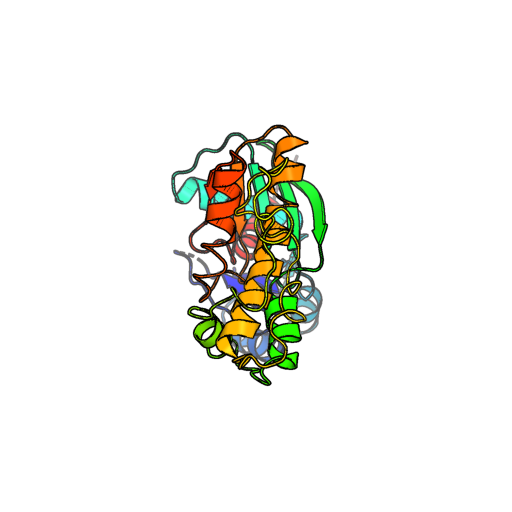N . GLY A 1 86 ? -23.513 -23.919 15.788 1.00 23.21 86 GLY A N 1
ATOM 648 C CA . GLY A 1 86 ? -24.548 -23.416 16.675 1.00 23.11 86 GLY A CA 1
ATOM 649 C C . GLY A 1 86 ? -25.197 -22.114 16.277 1.00 23.73 86 GLY A C 1
ATOM 650 O O . GLY A 1 86 ? -25.953 -21.552 17.055 1.00 27.26 86 GLY A O 1
ATOM 651 N N . HIS A 1 87 ? -24.944 -21.652 15.055 1.00 23.10 87 HIS A N 1
ATOM 652 C CA . HIS A 1 87 ? -25.535 -20.392 14.569 1.00 24.55 87 HIS A CA 1
ATOM 653 C C . HIS A 1 87 ? -26.698 -20.706 13.677 1.00 27.79 87 HIS A C 1
ATOM 654 O O . HIS A 1 87 ? -26.546 -21.452 12.710 1.00 33.32 87 HIS A O 1
ATOM 661 N N A ASP A 1 88 ? -27.857 -20.150 14.016 0.60 26.55 88 ASP A N 1
ATOM 662 N N B ASP A 1 88 ? -27.864 -20.155 14.000 0.40 27.48 88 ASP A N 1
ATOM 663 C CA A ASP A 1 88 ? -29.055 -20.228 13.195 0.60 27.63 88 ASP A CA 1
ATOM 664 C CA B ASP A 1 88 ? -29.040 -20.249 13.138 0.40 28.46 88 ASP A CA 1
ATOM 665 C C A ASP A 1 88 ? -29.405 -18.792 12.783 0.60 26.54 88 ASP A C 1
ATOM 666 C C B ASP A 1 88 ? -29.442 -18.838 12.732 0.40 26.97 88 ASP A C 1
ATOM 667 O O A ASP A 1 88 ? -30.262 -18.134 13.389 0.60 28.83 88 ASP A O 1
ATOM 668 O O B ASP A 1 88 ? -30.388 -18.259 13.271 0.40 28.94 88 ASP A O 1
ATOM 677 N N . LEU A 1 89 ? -28.700 -18.291 11.774 1.00 24.67 89 LEU A N 1
ATOM 678 C CA . LEU A 1 89 ? -28.872 -16.911 11.348 1.00 23.49 89 LEU A CA 1
ATOM 679 C C . LEU A 1 89 ? -29.945 -16.822 10.275 1.00 25.39 89 LEU A C 1
ATOM 680 O O . LEU A 1 89 ? -29.967 -17.614 9.353 1.00 28.85 89 LEU A O 1
ATOM 685 N N . ALA A 1 90 ? -30.836 -15.847 10.404 1.00 24.71 90 ALA A N 1
ATOM 686 C CA . ALA A 1 90 ? -31.929 -15.686 9.423 1.00 25.00 90 ALA A CA 1
ATOM 687 C C . ALA A 1 90 ? -31.396 -15.160 8.103 1.00 22.74 90 ALA A C 1
ATOM 688 O O . ALA A 1 90 ? -31.924 -15.469 7.040 1.00 25.52 90 ALA A O 1
ATOM 690 N N . ASP A 1 91 ? -30.363 -14.329 8.191 1.00 20.97 91 ASP A N 1
ATOM 691 C CA . ASP A 1 91 ? -29.748 -13.694 7.038 1.00 21.07 91 ASP A CA 1
ATOM 692 C C . ASP A 1 91 ? -28.406 -13.137 7.459 1.00 18.08 91 ASP A C 1
ATOM 693 O O . ASP A 1 91 ? -28.116 -13.011 8.653 1.00 19.44 91 ASP A O 1
ATOM 698 N N . TYR A 1 92 ? -27.587 -12.805 6.474 1.00 17.07 92 TYR A N 1
ATOM 699 C CA . TYR A 1 92 ? -26.256 -12.287 6.728 1.00 15.92 92 TYR A CA 1
ATOM 700 C C . TYR A 1 92 ? -25.567 -11.854 5.455 1.00 14.47 92 TYR A C 1
ATOM 701 O O . TYR A 1 92 ? -25.870 -12.342 4.359 1.00 16.17 92 TYR A O 1
ATOM 710 N N . ILE A 1 93 ? -24.632 -10.933 5.608 1.00 14.51 93 ILE A N 1
ATOM 711 C CA . ILE A 1 93 ? -23.610 -10.743 4.608 1.00 14.41 93 ILE A CA 1
ATOM 712 C C . ILE A 1 93 ? -22.537 -11.784 4.897 1.00 13.75 93 ILE A C 1
ATOM 713 O O . ILE A 1 93 ? -22.232 -12.022 6.059 1.00 14.47 93 ILE A O 1
ATOM 718 N N . PHE A 1 94 ? -21.957 -12.383 3.865 1.00 13.72 94 PHE A N 1
ATOM 719 C CA . PHE A 1 94 ? -20.657 -13.031 4.066 1.00 13.49 94 PHE A CA 1
ATOM 720 C C . PHE A 1 94 ? -19.621 -12.392 3.186 1.00 12.40 94 PHE A C 1
ATOM 721 O O . PHE A 1 94 ? -19.853 -12.092 2.023 1.00 13.10 94 PHE A O 1
ATOM 729 N N . ALA A 1 95 ? -18.462 -12.181 3.786 1.00 12.18 95 ALA A N 1
ATOM 730 C CA . ALA A 1 95 ? -17.322 -11.616 3.133 1.00 11.96 95 ALA A CA 1
ATOM 731 C C . ALA A 1 95 ? -16.241 -12.668 3.049 1.00 11.71 95 ALA A C 1
ATOM 732 O O . ALA A 1 95 ? -15.748 -13.139 4.058 1.00 12.88 95 ALA A O 1
ATOM 734 N N . ASN A 1 96 ? -15.938 -13.056 1.820 1.00 11.57 96 ASN A N 1
ATOM 735 C CA . ASN A 1 96 ? -14.956 -14.070 1.524 1.00 11.99 96 ASN A CA 1
ATOM 736 C C . ASN A 1 96 ? -13.639 -13.360 1.212 1.00 11.65 96 ASN A C 1
ATOM 737 O O . ASN A 1 96 ? -13.419 -12.879 0.094 1.00 11.81 96 ASN A O 1
ATOM 742 N N . VAL A 1 97 ? -12.779 -13.323 2.214 1.00 11.19 97 VAL A N 1
ATOM 743 C CA . VAL A 1 97 ? -11.543 -12.541 2.141 1.00 11.16 97 VAL A CA 1
ATOM 744 C C . VAL A 1 97 ? -10.435 -13.511 1.739 1.00 10.91 97 VAL A C 1
ATOM 745 O O . VAL A 1 97 ? -9.714 -14.081 2.589 1.00 12.04 97 VAL A O 1
ATOM 749 N N . GLY A 1 98 ? -10.366 -13.743 0.445 1.00 11.67 98 GLY A N 1
ATOM 750 C CA . GLY A 1 98 ? -9.397 -14.672 -0.152 1.00 11.74 98 GLY A CA 1
ATOM 751 C C . GLY A 1 98 ? -8.235 -13.918 -0.743 1.00 11.69 98 GLY A C 1
ATOM 752 O O . GLY A 1 98 ? -7.802 -12.908 -0.199 1.00 13.09 98 GLY A O 1
ATOM 753 N N . THR A 1 99 ? -7.762 -14.359 -1.886 1.00 12.03 99 THR A N 1
ATOM 754 C CA . THR A 1 99 ? -6.742 -13.615 -2.573 1.00 12.39 99 THR A CA 1
ATOM 755 C C . THR A 1 99 ? -7.281 -12.197 -2.830 1.00 11.21 99 THR A C 1
ATOM 756 O O . THR A 1 99 ? -6.564 -11.209 -2.651 1.00 11.59 99 THR A O 1
ATOM 760 N N . GLY A 1 100 ? -8.534 -12.117 -3.268 1.00 11.52 100 GLY A N 1
ATOM 761 C CA . GLY A 1 100 ? -9.313 -10.876 -3.263 1.00 11.45 100 GLY A CA 1
ATOM 762 C C . GLY A 1 100 ? -10.577 -11.124 -2.472 1.00 11.22 100 GLY A C 1
ATOM 763 O O . GLY A 1 100 ? -10.799 -12.228 -1.981 1.00 12.39 100 GLY A O 1
ATOM 764 N N . THR A 1 101 ? -11.417 -10.081 -2.350 1.00 10.48 101 THR A N 1
ATOM 765 C CA . THR A 1 101 ? -12.569 -10.133 -1.485 1.00 10.88 101 THR A CA 1
ATOM 766 C C . THR A 1 101 ? -13.883 -10.055 -2.256 1.00 10.54 101 THR A C 1
ATOM 767 O O . THR A 1 101 ? -14.119 -9.153 -3.041 1.00 12.03 101 THR A O 1
ATOM 771 N N . SER A 1 102 ? -14.748 -11.039 -1.982 1.00 10.52 102 SER A N 1
ATOM 772 C CA . SER A 1 102 ? -16.063 -11.151 -2.609 1.00 12.70 102 SER A CA 1
ATOM 773 C C . SER A 1 102 ? -17.107 -11.077 -1.511 1.00 12.65 102 SER A C 1
ATOM 774 O O . SER A 1 102 ? -16.962 -11.743 -0.485 1.00 12.96 102 SER A O 1
ATOM 777 N N . LEU A 1 103 ? -18.154 -10.263 -1.737 1.00 12.59 103 LEU A N 1
ATOM 778 C CA . LEU A 1 103 ? -19.181 -9.959 -0.733 1.00 13.35 103 LEU A CA 1
ATOM 779 C C . LEU A 1 103 ? -20.523 -10.455 -1.203 1.00 12.99 103 LEU A C 1
ATOM 780 O O . LEU A 1 103 ? -20.890 -10.227 -2.337 1.00 13.05 103 LEU A O 1
ATOM 785 N N . HIS A 1 104 ? -21.249 -11.122 -0.311 1.00 13.42 104 HIS A N 1
ATOM 786 C CA . HIS A 1 104 ? -22.502 -11.784 -0.646 1.00 13.93 104 HIS A CA 1
ATOM 787 C C . HIS A 1 104 ? -23.560 -11.508 0.386 1.00 14.08 104 HIS A C 1
ATOM 788 O O . HIS A 1 104 ? -23.267 -11.390 1.564 1.00 15.51 104 HIS A O 1
ATOM 795 N N . TYR A 1 105 ? -24.811 -11.405 -0.075 1.00 14.52 105 TYR A N 1
ATOM 796 C CA . TYR A 1 105 ? -25.956 -11.344 0.803 1.00 15.43 105 TYR A CA 1
ATOM 797 C C . TYR A 1 105 ? -26.666 -12.680 0.743 1.00 16.39 105 TYR A C 1
ATOM 798 O O . TYR A 1 105 ? -27.065 -13.117 -0.328 1.00 17.37 105 TYR A O 1
ATOM 807 N N . PHE A 1 106 ? -26.788 -13.328 1.907 1.00 16.11 106 PHE A N 1
ATOM 808 C CA . PHE A 1 106 ? -27.554 -14.557 2.053 1.00 18.16 106 PHE A CA 1
ATOM 809 C C . PHE A 1 106 ? -28.866 -14.211 2.750 1.00 19.20 106 PHE A C 1
ATOM 810 O O . PHE A 1 106 ? -28.874 -13.745 3.905 1.00 19.68 106 PHE A O 1
ATOM 818 N N . ASP A 1 107 ? -29.975 -14.422 2.051 1.00 21.47 107 ASP A N 1
ATOM 819 C CA . ASP A 1 107 ? -31.293 -14.006 2.540 1.00 23.59 107 ASP A CA 1
ATOM 820 C C . ASP A 1 107 ? -32.006 -15.088 3.354 1.00 24.71 107 ASP A C 1
ATOM 821 O O . ASP A 1 107 ? -33.178 -14.927 3.690 1.00 28.69 107 ASP A O 1
ATOM 826 N N . GLY A 1 108 ? -31.305 -16.183 3.669 1.00 25.72 108 GLY A N 1
ATOM 827 C CA . GLY A 1 108 ? -31.909 -17.329 4.350 1.00 27.80 108 GLY A CA 1
ATOM 828 C C . GLY A 1 108 ? -32.101 -18.541 3.440 1.00 28.79 108 GLY A C 1
ATOM 829 O O . GLY A 1 108 ? -32.170 -19.672 3.925 1.00 30.75 108 GLY A O 1
ATOM 830 N N A GLN A 1 109 ? -32.199 -18.295 2.130 0.50 28.24 109 GLN A N 1
ATOM 831 N N B GLN A 1 109 ? -32.198 -18.293 2.133 0.50 29.43 109 GLN A N 1
ATOM 832 C CA A GLN A 1 109 ? -32.436 -19.342 1.135 0.50 29.42 109 GLN A CA 1
ATOM 833 C CA B GLN A 1 109 ? -32.424 -19.334 1.132 0.50 31.31 109 GLN A CA 1
ATOM 834 C C A GLN A 1 109 ? -31.275 -19.464 0.140 0.50 27.63 109 GLN A C 1
ATOM 835 C C B GLN A 1 109 ? -31.224 -19.453 0.196 0.50 28.93 109 GLN A C 1
ATOM 836 O O A GLN A 1 109 ? -30.814 -20.565 -0.149 0.50 29.49 109 GLN A O 1
ATOM 837 O O B GLN A 1 109 ? -30.666 -20.532 0.026 0.50 29.82 109 GLN A O 1
ATOM 848 N N . SER A 1 110 ? -30.809 -18.331 -0.391 1.00 26.46 110 SER A N 1
ATOM 849 C CA . SER A 1 110 ? -29.719 -18.346 -1.359 1.00 24.91 110 SER A CA 1
ATOM 850 C C . SER A 1 110 ? -28.855 -17.116 -1.254 1.00 21.65 110 SER A C 1
ATOM 851 O O . SER A 1 110 ? -29.224 -16.117 -0.606 1.00 23.28 110 SER A O 1
ATOM 854 N N . GLN A 1 111 ? -27.706 -17.178 -1.920 1.00 20.91 111 GLN A N 1
ATOM 855 C CA . GLN A 1 111 ? -26.766 -16.073 -1.944 1.00 19.88 111 GLN A CA 1
ATOM 856 C C . GLN A 1 111 ? -26.861 -15.307 -3.248 1.00 19.54 111 GLN A C 1
ATOM 857 O O . GLN A 1 111 ? -27.184 -15.861 -4.310 1.00 20.01 111 GLN A O 1
ATOM 863 N N . ARG A 1 112 ? -26.595 -14.020 -3.145 1.00 18.49 112 ARG A N 1
ATOM 864 C CA . ARG A 1 112 ? -26.299 -13.168 -4.289 1.00 19.31 112 ARG A CA 1
ATOM 865 C C . ARG A 1 112 ? -25.015 -12.366 -4.018 1.00 17.34 112 ARG A C 1
ATOM 866 O O . ARG A 1 112 ? -24.782 -11.904 -2.901 1.00 18.11 112 ARG A O 1
ATOM 874 N N . ARG A 1 113 ? -24.184 -12.225 -5.030 1.00 15.81 113 ARG A N 1
ATOM 875 C CA . ARG A 1 113 ? -22.984 -11.388 -4.886 1.00 14.95 113 ARG A CA 1
ATOM 876 C C . ARG A 1 113 ? -23.436 -9.941 -4.965 1.00 16.16 113 ARG A C 1
ATOM 877 O O . ARG A 1 113 ? -24.180 -9.566 -5.876 1.00 19.84 113 ARG A O 1
ATOM 885 N N . VAL A 1 114 ? -23.016 -9.153 -3.988 1.00 14.43 114 VAL A N 1
ATOM 886 C CA . VAL A 1 114 ? -23.416 -7.742 -3.864 1.00 14.47 114 VAL A CA 1
ATOM 887 C C . VAL A 1 114 ? -22.235 -6.778 -3.928 1.00 14.21 114 VAL A C 1
ATOM 888 O O . VAL A 1 114 ? -22.421 -5.562 -3.827 1.00 15.60 114 VAL A O 1
ATOM 892 N N . GLY A 1 115 ? -21.034 -7.316 -4.095 1.00 14.91 115 GLY A N 1
ATOM 893 C CA . GLY A 1 115 ? -19.875 -6.477 -4.322 1.00 14.28 115 GLY A CA 1
ATOM 894 C C . GLY A 1 115 ? -18.601 -7.243 -4.187 1.00 12.80 115 GLY A C 1
ATOM 895 O O . GLY A 1 115 ? -18.605 -8.455 -3.965 1.00 12.89 115 GLY A O 1
ATOM 896 N N . GLY A 1 116 ? -17.498 -6.534 -4.352 1.00 13.36 116 GLY A N 1
ATOM 897 C CA . GLY A 1 116 ? -16.207 -7.101 -4.185 1.00 13.15 116 GLY A CA 1
ATOM 898 C C . GLY A 1 116 ? -15.147 -6.050 -4.310 1.00 11.40 116 GLY A C 1
ATOM 899 O O . GLY A 1 116 ? -15.416 -4.912 -4.716 1.00 12.76 116 GLY A O 1
ATOM 900 N N . ILE A 1 117 ? -13.931 -6.406 -3.929 1.00 11.46 117 ILE A N 1
ATOM 901 C CA . ILE A 1 117 ? -12.838 -5.446 -3.929 1.00 11.38 117 ILE A CA 1
ATOM 902 C C . ILE A 1 117 ? -11.519 -6.183 -3.933 1.00 10.47 117 ILE A C 1
ATOM 903 O O . ILE A 1 117 ? -11.429 -7.264 -3.397 1.00 10.73 117 ILE A O 1
ATOM 908 N N . GLY A 1 118 ? -10.479 -5.578 -4.501 1.00 10.99 118 GLY A N 1
ATOM 909 C CA . GLY A 1 118 ? -9.185 -6.209 -4.601 1.00 10.84 118 GLY A CA 1
ATOM 910 C C . GLY A 1 118 ? -8.322 -6.121 -3.363 1.00 10.35 118 GLY A C 1
ATOM 911 O O . GLY A 1 118 ? -7.154 -6.542 -3.386 1.00 10.96 118 GLY A O 1
ATOM 912 N N . THR A 1 119 ? -8.871 -5.569 -2.270 1.00 10.19 119 THR A N 1
ATOM 913 C CA . THR A 1 119 ? -8.185 -5.533 -0.985 1.00 10.51 119 THR A CA 1
ATOM 914 C C . THR A 1 119 ? -8.508 -6.825 -0.211 1.00 10.86 119 THR A C 1
ATOM 915 O O . THR A 1 119 ? -9.637 -7.054 0.200 1.00 11.91 119 THR A O 1
ATOM 919 N N . GLY A 1 120 ? -7.504 -7.650 -0.035 1.00 10.41 120 GLY A N 1
ATOM 920 C CA . GLY A 1 120 ? -7.655 -8.973 0.552 1.00 10.67 120 GLY A CA 1
ATOM 921 C C . GLY A 1 120 ? -6.295 -9.541 0.875 1.00 10.64 120 GLY A C 1
ATOM 922 O O . GLY A 1 120 ? -5.301 -8.823 1.045 1.00 10.79 120 GLY A O 1
ATOM 923 N N . GLY A 1 121 ? -6.233 -10.873 0.919 1.00 11.02 121 GLY A N 1
ATOM 924 C CA . GLY A 1 121 ? -4.996 -11.547 1.273 1.00 12.07 121 GLY A CA 1
ATOM 925 C C . GLY A 1 121 ? -3.856 -11.388 0.293 1.00 10.98 121 GLY A C 1
ATOM 926 O O . GLY A 1 121 ? -2.671 -11.381 0.679 1.00 11.56 121 GLY A O 1
ATOM 927 N N . GLY A 1 122 ? -4.176 -11.288 -0.982 1.00 10.56 122 GLY A N 1
ATOM 928 C CA . GLY A 1 122 ? -3.171 -11.026 -2.009 1.00 11.34 122 GLY A CA 1
ATOM 929 C C . GLY A 1 122 ? -2.460 -9.717 -1.837 1.00 11.33 122 GLY A C 1
ATOM 930 O O . GLY A 1 122 ? -1.229 -9.630 -2.017 1.00 11.45 122 GLY A O 1
ATOM 931 N N . MET A 1 123 ? -3.220 -8.690 -1.482 1.00 10.42 123 ME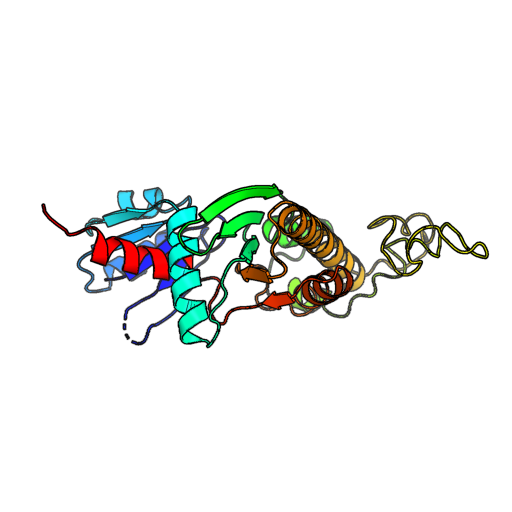T A N 1
ATOM 932 C CA . MET A 1 123 ? -2.627 -7.405 -1.214 1.00 10.03 123 MET A CA 1
ATOM 933 C C . MET A 1 123 ? -1.744 -7.448 0.026 1.00 9.88 123 MET A C 1
ATOM 934 O O . MET A 1 123 ? -0.669 -6.821 0.063 1.00 10.01 123 MET A O 1
ATOM 939 N N . ILE A 1 124 ? -2.201 -8.120 1.070 1.00 9.79 124 ILE A N 1
ATOM 940 C CA . ILE A 1 124 ? -1.373 -8.291 2.273 1.00 9.95 124 ILE A CA 1
ATOM 941 C C . ILE A 1 124 ? -0.010 -8.869 1.875 1.00 10.24 124 ILE A C 1
ATOM 942 O O . ILE A 1 124 ? 1.046 -8.349 2.240 1.00 11.69 124 ILE A O 1
ATOM 947 N N . GLN A 1 125 ? -0.028 -9.952 1.116 1.00 10.13 125 GLN A N 1
ATOM 948 C CA . GLN A 1 125 ? 1.231 -10.565 0.707 1.00 10.89 125 GLN A CA 1
ATOM 949 C C . GLN A 1 125 ? 2.053 -9.691 -0.237 1.00 9.99 125 GLN A C 1
ATOM 950 O O . GLN A 1 125 ? 3.260 -9.577 -0.073 1.00 10.97 125 GLN A O 1
ATOM 956 N N . GLY A 1 126 ? 1.395 -9.097 -1.240 1.00 10.38 126 GLY A N 1
ATOM 957 C CA . GLY A 1 126 ? 2.136 -8.400 -2.283 1.00 10.77 126 GLY A CA 1
ATOM 958 C C . GLY A 1 126 ? 2.660 -7.073 -1.847 1.00 10.51 126 GLY A C 1
ATOM 959 O O . GLY A 1 126 ? 3.844 -6.742 -2.036 1.00 11.04 126 GLY A O 1
ATOM 960 N N . LEU A 1 127 ? 1.762 -6.242 -1.305 1.00 10.15 127 LEU A N 1
ATOM 961 C CA . LEU A 1 127 ? 2.216 -4.995 -0.762 1.00 10.59 127 LEU A CA 1
ATOM 962 C C . LEU A 1 127 ? 3.127 -5.215 0.463 1.00 10.70 127 LEU A C 1
ATOM 963 O O . LEU A 1 127 ? 4.109 -4.477 0.679 1.00 11.62 127 LEU A O 1
ATOM 968 N N . GLY A 1 128 ? 2.842 -6.241 1.254 1.00 10.82 128 GLY A N 1
ATOM 969 C CA . GLY A 1 128 ? 3.742 -6.589 2.349 1.00 11.00 128 GLY A CA 1
ATOM 970 C C . GLY A 1 128 ? 5.150 -6.921 1.847 1.00 11.31 128 GLY A C 1
ATOM 971 O O . GLY A 1 128 ? 6.128 -6.465 2.426 1.00 12.31 128 GLY A O 1
ATOM 972 N N . TYR A 1 129 ? 5.251 -7.683 0.738 1.00 11.85 129 TYR A N 1
ATOM 973 C CA . TYR A 1 129 ? 6.559 -7.948 0.150 1.00 12.55 129 TYR A CA 1
ATOM 974 C C . TYR A 1 129 ? 7.242 -6.633 -0.282 1.00 12.86 129 TYR A C 1
ATOM 975 O O . TYR A 1 129 ? 8.432 -6.414 -0.020 1.00 12.88 129 TYR A O 1
ATOM 984 N N . LEU A 1 130 ? 6.500 -5.742 -0.958 1.00 12.54 130 LEU A N 1
ATOM 985 C CA . LEU A 1 130 ? 7.143 -4.507 -1.433 1.00 12.65 130 LEU A CA 1
ATOM 986 C C . LEU A 1 130 ? 7.679 -3.679 -0.271 1.00 12.21 130 LEU A C 1
ATOM 987 O O . LEU A 1 130 ? 8.700 -2.961 -0.434 1.00 15.03 130 LEU A O 1
ATOM 992 N N . LEU A 1 131 ? 7.008 -3.726 0.878 1.00 12.72 131 LEU A N 1
ATOM 993 C CA . LEU A 1 131 ? 7.416 -2.910 2.018 1.00 13.05 131 LEU A CA 1
ATOM 994 C C . LEU A 1 131 ? 8.416 -3.574 2.968 1.00 13.74 131 LEU A C 1
ATOM 995 O O . LEU A 1 131 ? 9.013 -2.902 3.798 1.00 15.85 131 LEU A O 1
ATOM 1000 N N . SER A 1 132 ? 8.577 -4.897 2.860 1.00 14.17 132 SER A N 1
ATOM 1001 C CA . SER A 1 132 ? 9.391 -5.642 3.838 1.00 14.39 132 SER A CA 1
ATOM 1002 C C . SER A 1 132 ? 10.367 -6.674 3.264 1.00 15.18 132 SER A C 1
ATOM 1003 O O . SER A 1 132 ? 11.218 -7.159 3.988 1.00 17.17 132 SER A O 1
ATOM 1006 N N A GLN A 1 133 ? 10.224 -6.983 1.975 0.50 14.90 133 GLN A N 1
ATOM 1007 N N B GLN A 1 133 ? 10.204 -7.014 1.988 0.50 15.33 133 GLN A N 1
ATOM 1008 C CA A GLN A 1 133 ? 10.956 -8.069 1.280 0.50 15.37 133 GLN A CA 1
ATOM 1009 C CA B GLN A 1 133 ? 10.984 -8.060 1.311 0.50 16.25 133 GLN A CA 1
ATOM 1010 C C A GLN A 1 133 ? 10.739 -9.471 1.875 0.50 15.78 133 GLN A C 1
ATOM 1011 C C B GLN A 1 133 ? 10.700 -9.483 1.824 0.50 16.03 133 GLN A C 1
ATOM 1012 O O A GLN A 1 133 ? 11.495 -10.389 1.577 0.50 17.48 133 GLN A O 1
ATOM 1013 O O B GLN A 1 133 ? 11.359 -10.433 1.405 0.50 17.46 133 GLN A O 1
ATOM 1024 N N . ILE A 1 134 ? 9.712 -9.626 2.703 1.00 14.62 134 ILE A N 1
ATOM 1025 C CA . ILE A 1 134 ? 9.347 -10.943 3.250 1.00 14.63 134 ILE A CA 1
ATOM 1026 C C . ILE A 1 134 ? 8.391 -11.647 2.290 1.00 14.97 134 ILE A C 1
ATOM 1027 O O . ILE A 1 134 ? 7.365 -11.103 1.940 1.00 14.72 134 ILE A O 1
ATOM 1032 N N . THR A 1 135 ? 8.753 -12.863 1.872 1.00 15.25 135 THR A N 1
ATOM 1033 C CA . THR A 1 135 ? 7.894 -13.707 1.030 1.00 15.76 135 THR A CA 1
ATOM 1034 C C . THR A 1 135 ? 7.173 -14.803 1.808 1.00 15.26 135 THR A C 1
ATOM 1035 O O . THR A 1 135 ? 6.127 -15.270 1.375 1.00 16.20 135 THR A O 1
ATOM 1039 N N . ASP A 1 136 ? 7.733 -15.214 2.947 1.00 15.93 136 ASP A N 1
ATOM 1040 C CA . ASP A 1 136 ? 7.146 -16.274 3.760 1.00 16.66 136 ASP A CA 1
ATOM 1041 C C . ASP A 1 136 ? 5.918 -15.744 4.528 1.00 15.19 136 ASP A C 1
ATOM 1042 O O . ASP A 1 136 ? 6.025 -14.798 5.315 1.00 14.72 136 ASP A O 1
ATOM 1047 N N . TYR A 1 137 ? 4.769 -16.381 4.307 1.00 14.55 137 TYR A N 1
ATOM 1048 C CA . TYR A 1 137 ? 3.497 -15.903 4.844 1.00 12.86 137 TYR A CA 1
ATO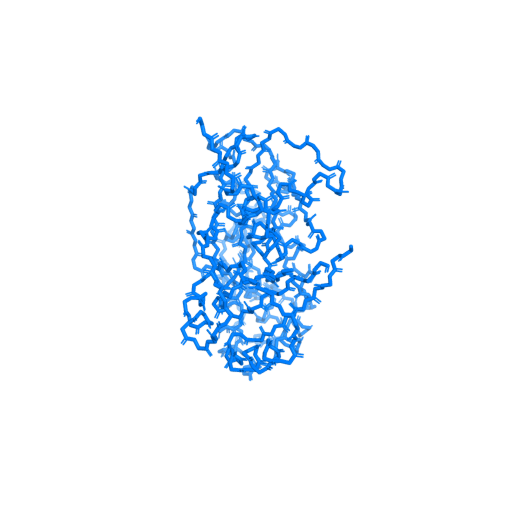M 1049 C C . TYR A 1 137 ? 3.499 -15.874 6.382 1.00 13.32 137 TYR A C 1
ATOM 1050 O O . TYR A 1 137 ? 3.053 -14.910 6.979 1.00 13.04 137 TYR A O 1
ATOM 1059 N N . LYS A 1 138 ? 3.982 -16.940 7.021 1.00 14.26 138 LYS A N 1
ATOM 1060 C CA . LYS A 1 138 ? 4.007 -16.964 8.491 1.00 14.93 138 LYS A CA 1
ATOM 1061 C C . LYS A 1 138 ? 4.920 -15.854 9.027 1.00 14.69 138 LYS A C 1
ATOM 1062 O O . LYS A 1 138 ? 4.564 -15.142 9.990 1.00 14.17 138 LYS A O 1
ATOM 1068 N N A GLN A 1 139 ? 6.094 -15.696 8.424 0.50 13.93 139 GLN A N 1
ATOM 1069 N N B GLN A 1 139 ? 6.085 -15.711 8.413 0.50 14.08 139 GLN A N 1
ATOM 1070 C CA A GLN A 1 139 ? 6.998 -14.629 8.839 0.50 14.16 139 GLN A CA 1
ATOM 1071 C CA B GLN A 1 139 ? 7.016 -14.664 8.780 0.50 14.70 139 GLN A CA 1
ATOM 1072 C C A GLN A 1 139 ? 6.380 -13.253 8.662 0.50 13.31 139 GLN A C 1
ATOM 1073 C C B GLN A 1 139 ? 6.407 -13.269 8.643 0.50 13.43 139 GLN A C 1
ATOM 1074 O O A GLN A 1 139 ? 6.475 -12.420 9.546 0.50 13.48 139 GLN A O 1
ATOM 1075 O O B GLN A 1 139 ? 6.531 -12.447 9.537 0.50 13.49 139 GLN A O 1
ATOM 1086 N N . LEU A 1 140 ? 5.728 -13.041 7.531 1.00 12.30 140 LEU A N 1
ATOM 1087 C CA . LEU A 1 140 ? 5.119 -11.754 7.236 1.00 12.03 140 LEU A CA 1
ATOM 1088 C C . LEU A 1 140 ? 4.050 -11.408 8.262 1.00 12.05 140 LEU A C 1
ATOM 1089 O O . LEU A 1 140 ? 4.047 -10.330 8.854 1.00 12.62 140 LEU A O 1
ATOM 1094 N N . THR A 1 141 ? 3.113 -12.335 8.462 1.00 12.39 141 THR A N 1
ATOM 1095 C CA . THR A 1 141 ? 2.014 -12.085 9.379 1.00 12.32 141 THR A CA 1
ATOM 1096 C C . THR A 1 141 ? 2.488 -11.989 10.816 1.00 12.58 141 THR A C 1
ATOM 1097 O O . THR A 1 141 ? 2.066 -11.098 11.547 1.00 12.97 141 THR A O 1
ATOM 1101 N N . ASP A 1 142 ? 3.434 -12.826 11.222 1.00 13.14 142 ASP A N 1
ATOM 1102 C CA . ASP A 1 142 ? 3.950 -12.729 12.585 1.00 13.65 142 ASP A CA 1
ATOM 1103 C C . ASP A 1 142 ? 4.605 -11.364 12.814 1.00 14.19 142 ASP A C 1
ATOM 1104 O O . ASP A 1 142 ? 4.439 -10.762 13.852 1.00 14.42 142 ASP A O 1
ATOM 1109 N N . MET A 1 143 ? 5.345 -10.903 11.833 1.00 13.63 143 MET A N 1
ATOM 1110 C CA . MET A 1 143 ? 6.035 -9.607 11.947 1.00 13.83 143 MET A CA 1
ATOM 1111 C C . MET A 1 143 ? 5.085 -8.441 12.125 1.00 14.53 143 MET A C 1
ATOM 1112 O O . MET A 1 143 ? 5.397 -7.472 12.797 1.00 15.50 143 MET A O 1
ATOM 1117 N N . ALA A 1 144 ? 3.949 -8.522 11.474 1.00 13.36 144 ALA A N 1
ATOM 1118 C CA . ALA A 1 144 ? 2.960 -7.444 11.504 1.00 13.38 144 ALA A CA 1
ATOM 1119 C C . ALA A 1 144 ? 2.233 -7.304 12.839 1.00 12.46 144 ALA A C 1
ATOM 1120 O O . ALA A 1 144 ? 1.720 -6.243 13.149 1.00 13.07 144 ALA A O 1
ATOM 1122 N N . GLN A 1 145 ? 2.101 -8.389 13.600 1.00 12.69 145 GLN A N 1
ATOM 1123 C CA . GLN A 1 145 ? 1.100 -8.416 14.666 1.00 12.49 145 GLN A CA 1
ATOM 1124 C C . GLN A 1 145 ? 1.215 -7.285 15.657 1.00 12.50 145 GLN A C 1
ATOM 1125 O O . GLN A 1 145 ? 0.189 -6.733 16.073 1.00 14.04 145 GLN A O 1
ATOM 1131 N N . HIS A 1 146 ? 2.431 -6.964 16.031 1.00 12.83 146 HIS A N 1
ATOM 1132 C CA . HIS A 1 146 ? 2.685 -5.971 17.076 1.00 13.69 146 HIS A CA 1
ATOM 1133 C C . HIS A 1 146 ? 3.183 -4.652 16.520 1.00 13.31 146 HIS A C 1
ATOM 1134 O O . HIS A 1 146 ? 3.759 -3.837 17.251 1.00 16.55 146 HIS A O 1
ATOM 1141 N N . GLY A 1 147 ? 2.996 -4.436 15.223 1.00 12.67 147 GLY A N 1
ATOM 1142 C CA . GLY A 1 147 ? 3.388 -3.152 14.633 1.00 12.59 147 GLY A CA 1
ATOM 1143 C C . GLY A 1 147 ? 2.544 -2.023 15.148 1.00 13.42 147 GLY A C 1
ATOM 1144 O O . GLY A 1 147 ? 1.384 -2.186 15.488 1.00 14.84 147 GLY A O 1
ATOM 1145 N N . ASP A 1 148 ? 3.160 -0.862 15.173 1.00 13.23 148 ASP A N 1
ATOM 1146 C CA . ASP A 1 148 ? 2.533 0.363 15.663 1.00 12.73 148 ASP A CA 1
ATOM 1147 C C . ASP A 1 148 ? 2.171 1.211 14.432 1.00 12.18 148 ASP A C 1
ATOM 1148 O O . ASP A 1 148 ? 3.049 1.657 13.695 1.00 11.87 148 ASP A O 1
ATOM 1153 N N . ARG A 1 149 ? 0.863 1.420 14.213 1.00 12.20 149 ARG A N 1
ATOM 1154 C CA . ARG A 1 149 ? 0.383 2.167 13.075 1.00 11.57 149 ARG A CA 1
ATOM 1155 C C . ARG A 1 149 ? 0.400 3.698 13.293 1.00 11.76 149 ARG A C 1
ATOM 1156 O O . ARG A 1 149 ? 0.078 4.450 12.396 1.00 12.68 149 ARG A O 1
ATOM 1164 N N A ASN A 1 150 ? 0.735 4.140 14.503 0.50 12.05 150 ASN A N 1
ATOM 1165 N N B ASN A 1 150 ? 0.735 4.139 14.486 0.50 12.05 150 ASN A N 1
ATOM 1166 C CA A ASN A 1 150 ? 0.495 5.567 14.892 0.50 12.58 150 ASN A CA 1
ATOM 1167 C CA B ASN A 1 150 ? 0.520 5.554 14.817 0.50 12.53 150 ASN A CA 1
ATOM 1168 C C A ASN A 1 150 ? 1.286 6.634 14.085 0.50 13.42 150 ASN A C 1
ATOM 1169 C C B ASN A 1 150 ? 1.225 6.549 13.887 0.50 13.45 150 ASN A C 1
ATOM 1170 O O A ASN A 1 150 ? 0.798 7.744 13.915 0.50 14.08 150 ASN A O 1
ATOM 1171 O O B ASN A 1 150 ? 0.616 7.517 13.404 0.50 13.77 150 ASN A O 1
ATOM 1180 N N . THR A 1 151 ? 2.497 6.303 13.619 1.00 12.98 151 THR A N 1
ATOM 1181 C CA . THR A 1 151 ? 3.280 7.246 12.795 1.00 13.75 151 THR A CA 1
ATOM 1182 C C . THR A 1 151 ? 2.938 7.127 11.313 1.00 12.25 151 THR A C 1
ATOM 1183 O O . THR A 1 151 ? 3.464 7.868 10.494 1.00 13.00 151 THR A O 1
ATOM 1187 N N . ILE A 1 152 ? 2.090 6.145 10.975 1.00 12.06 152 ILE A N 1
ATOM 1188 C CA . ILE A 1 152 ? 1.757 5.855 9.585 1.00 11.31 152 ILE A CA 1
ATOM 1189 C C . ILE A 1 152 ? 0.331 6.337 9.211 1.00 11.32 152 ILE A C 1
ATOM 1190 O O . ILE A 1 152 ? 0.142 6.963 8.175 1.00 11.56 152 ILE A O 1
ATOM 1195 N N . ASP A 1 153 ? -0.638 6.021 10.052 1.00 11.38 153 ASP A N 1
ATOM 1196 C CA . ASP A 1 153 ? -2.048 6.339 9.788 1.00 11.80 153 ASP A CA 1
ATOM 1197 C C . ASP A 1 153 ? -2.467 7.652 10.492 1.00 12.03 153 ASP A C 1
ATOM 1198 O O . ASP A 1 153 ? -2.112 7.899 11.640 1.00 13.27 153 ASP A O 1
ATOM 1203 N N . LEU A 1 154 ? -3.253 8.453 9.765 1.00 12.44 154 LEU A N 1
ATOM 1204 C CA . LEU A 1 154 ? -3.848 9.688 10.256 1.00 13.36 154 LEU A CA 1
ATOM 1205 C C . LEU A 1 154 ? -5.268 9.409 10.733 1.00 13.56 154 LEU A C 1
ATOM 1206 O O . LEU A 1 154 ? -6.068 8.843 10.012 1.00 13.15 154 LEU A O 1
ATOM 1211 N N . LYS A 1 155 ? -5.572 9.786 11.961 1.00 16.22 155 LYS A N 1
ATOM 1212 C CA . LYS A 1 155 ? -6.934 9.725 12.491 1.00 15.78 155 LYS A CA 1
ATOM 1213 C C . LYS A 1 155 ? -7.663 11.037 12.321 1.00 16.64 155 LYS A C 1
ATOM 1214 O O . LYS A 1 155 ? -7.064 12.086 12.143 1.00 16.97 155 LYS A O 1
ATOM 1220 N N . VAL A 1 156 ? -8.977 10.975 12.427 1.00 17.24 156 VAL A N 1
ATOM 1221 C CA . VAL A 1 156 ? -9.813 12.165 12.334 1.00 17.87 156 VAL A CA 1
ATOM 1222 C C . VAL A 1 156 ? -9.365 13.261 13.326 1.00 19.86 156 VAL A C 1
ATOM 1223 O O . VAL A 1 156 ? -9.293 14.444 12.966 1.00 21.09 156 VAL A O 1
ATOM 1227 N N A ARG A 1 157 ? -9.026 12.793 14.546 0.50 21.05 157 ARG A N 1
ATOM 1228 N N B ARG A 1 157 ? -9.076 12.924 14.562 0.50 20.94 157 ARG A N 1
ATOM 1229 C CA A ARG A 1 157 ? -8.537 13.628 15.656 0.50 21.80 157 ARG A CA 1
ATOM 1230 C CA B ARG A 1 157 ? -8.718 13.992 15.498 0.50 20.61 157 ARG A CA 1
ATOM 1231 C C A ARG A 1 157 ? -7.272 14.435 15.338 0.50 20.71 157 ARG A C 1
ATOM 1232 C C B ARG A 1 157 ? -7.349 14.623 15.186 0.50 21.52 157 ARG A C 1
ATOM 1233 O O A ARG A 1 157 ? -6.998 15.432 15.966 0.50 24.50 157 ARG A O 1
ATOM 1234 O O B ARG A 1 157 ? -7.073 15.724 15.656 0.50 23.52 157 ARG A O 1
ATOM 1249 N N . HIS A 1 158 ? -6.512 13.965 14.362 1.00 22.29 158 HIS A N 1
ATOM 1250 C CA . HIS A 1 158 ? -5.255 14.631 13.952 1.00 21.25 158 HIS A CA 1
ATOM 1251 C C . HIS A 1 158 ? -5.529 15.803 13.025 1.00 22.80 158 HIS A C 1
ATOM 1252 O O . HIS A 1 158 ? -4.767 16.770 12.989 1.00 25.66 158 HIS A O 1
ATOM 1259 N N . ILE A 1 159 ? -6.610 15.715 12.264 1.00 22.03 159 ILE A N 1
ATOM 1260 C CA . ILE A 1 159 ? -6.993 16.786 11.371 1.00 23.87 159 ILE A CA 1
ATOM 1261 C C . ILE A 1 159 ? -7.710 17.876 12.143 1.00 24.68 159 ILE A C 1
ATOM 1262 O O . ILE A 1 159 ? -7.379 19.075 12.013 1.00 28.80 159 ILE A O 1
ATOM 1267 N N . TYR A 1 160 ? -8.652 17.468 12.988 1.00 22.72 160 TYR A N 1
ATOM 1268 C CA . TYR A 1 160 ? -9.549 18.421 13.659 1.00 22.90 160 TYR A CA 1
ATOM 1269 C C . TYR A 1 160 ? -8.949 19.026 14.929 1.00 26.55 160 TYR A C 1
ATOM 1270 O O . TYR A 1 160 ? -9.354 20.098 15.322 1.00 27.22 160 TYR A O 1
ATOM 1279 N N . LYS A 1 161 ? -7.986 18.328 15.539 1.00 28.61 161 LYS A N 1
ATOM 1280 C CA . LYS A 1 161 ? -7.185 18.848 16.661 1.00 30.11 161 LYS A CA 1
ATOM 1281 C C . LYS A 1 161 ? -8.066 19.240 17.827 1.00 28.77 161 LYS A C 1
ATOM 1282 O O . LYS A 1 161 ? -8.669 18.365 18.440 1.00 33.04 161 LYS A O 1
ATOM 1288 N N . ASP A 1 162 ? -8.171 20.537 18.137 1.00 29.93 162 ASP A N 1
ATOM 1289 C CA . ASP A 1 162 ? -8.960 20.977 19.303 1.00 30.63 162 ASP A CA 1
ATOM 1290 C C . ASP A 1 162 ? -10.440 21.219 19.005 1.00 30.49 162 ASP A C 1
ATOM 1291 O O . ASP A 1 162 ? -11.218 21.504 19.928 1.00 34.52 162 ASP A O 1
ATOM 1296 N N . THR A 1 163 ? -10.825 21.127 17.735 1.00 27.43 163 THR A N 1
ATOM 1297 C CA . THR A 1 163 ? -12.213 21.241 17.343 1.00 26.14 163 THR A CA 1
ATOM 1298 C C . THR A 1 163 ? -12.850 19.845 17.425 1.00 25.80 163 THR A C 1
ATOM 1299 O O . THR A 1 163 ? -12.269 18.849 16.962 1.00 26.95 163 THR A O 1
ATOM 1303 N N A GLU A 1 164 ? -14.026 19.768 18.024 0.60 25.40 164 GLU A N 1
ATOM 1304 N N B GLU A 1 164 ? -14.034 19.772 18.026 0.40 25.44 164 GLU A N 1
ATOM 1305 C CA A GLU A 1 164 ? -14.768 18.528 18.036 0.60 24.66 164 GLU A CA 1
ATOM 1306 C CA B GLU A 1 164 ? -14.808 18.539 18.048 0.40 25.02 164 GLU A CA 1
ATOM 1307 C C A GLU A 1 164 ? -15.118 18.164 16.592 0.60 23.84 164 GLU A C 1
ATOM 1308 C C B GLU A 1 164 ? -15.145 18.161 16.600 0.40 23.89 164 GLU A C 1
ATOM 1309 O O A GLU A 1 164 ? -15.675 18.978 15.863 0.60 25.93 164 GLU A O 1
ATOM 1310 O O B GLU A 1 164 ? -15.725 18.963 15.875 0.40 25.48 164 GLU A O 1
ATOM 1321 N N . PRO A 1 165 ? -14.762 16.945 16.173 1.00 22.48 165 PRO A N 1
ATOM 1322 C CA . PRO A 1 165 ? -14.962 16.565 14.770 1.00 21.44 165 PRO A CA 1
ATOM 1323 C C . PRO A 1 165 ? -16.397 16.141 14.461 1.00 21.12 165 PRO A C 1
ATOM 1324 O O . PRO A 1 165 ? -17.155 15.825 15.366 1.00 21.27 165 PRO A O 1
ATOM 1328 N N . PRO A 1 166 ? -16.770 16.141 13.175 1.00 20.86 166 PRO A N 1
ATOM 1329 C CA . PRO A 1 166 ? -18.143 15.797 12.774 1.00 20.40 166 PRO A CA 1
ATOM 1330 C C . PRO A 1 166 ? -18.421 14.303 12.749 1.00 19.10 166 PRO A C 1
ATOM 1331 O O . PRO A 1 166 ? -19.575 13.898 12.623 1.00 20.15 166 PRO A O 1
ATOM 1335 N N . ILE A 1 167 ? -17.363 13.510 12.851 1.00 17.92 167 ILE A N 1
ATOM 1336 C CA . ILE A 1 167 ? -17.444 12.064 12.966 1.00 17.90 167 ILE A CA 1
ATOM 1337 C C . ILE A 1 167 ? -16.429 11.689 14.026 1.00 19.66 167 ILE A C 1
ATOM 1338 O O . ILE A 1 167 ? -15.562 12.486 14.337 1.00 19.43 167 ILE A O 1
ATOM 1343 N N . PRO A 1 168 ? -16.516 10.482 14.575 1.00 19.24 168 PRO A N 1
ATOM 1344 C CA . PRO A 1 168 ? -15.666 10.170 15.740 1.00 20.71 168 PRO A CA 1
ATOM 1345 C C . PRO A 1 168 ? -14.149 10.305 15.492 1.00 19.77 168 PRO A C 1
ATOM 1346 O O . PRO A 1 168 ? -13.611 9.856 14.447 1.00 19.72 168 PRO A O 1
ATOM 1350 N N . GLY A 1 169 ? -13.476 10.925 16.460 1.00 20.18 169 GLY A N 1
ATOM 1351 C CA . GLY A 1 169 ? -12.075 11.312 16.317 1.00 20.32 169 GLY A CA 1
ATOM 1352 C C . GLY A 1 169 ? -11.111 10.164 16.197 1.00 19.84 169 GLY A C 1
ATOM 1353 O O . GLY A 1 169 ? -10.035 10.331 15.611 1.00 22.00 169 GLY A O 1
ATOM 1354 N N . ASP A 1 170 ? -11.471 8.999 16.745 1.00 19.94 170 ASP A N 1
ATOM 1355 C CA . ASP A 1 170 ? -10.582 7.812 16.725 1.00 21.29 170 ASP A CA 1
ATOM 1356 C C . ASP A 1 170 ? -10.577 7.098 15.353 1.00 18.35 170 ASP A C 1
ATOM 1357 O O . ASP A 1 170 ? -9.737 6.247 15.112 1.00 19.16 170 ASP A O 1
ATOM 1362 N N . LEU A 1 171 ? -11.512 7.444 14.462 1.00 16.37 171 LEU A N 1
ATOM 1363 C CA . LEU A 1 171 ? -11.574 6.783 13.173 1.00 15.27 171 LEU A CA 1
ATOM 1364 C C . LEU A 1 171 ? -10.322 7.076 12.351 1.00 13.73 171 LEU A C 1
ATOM 1365 O O . LEU A 1 171 ? -9.824 8.185 12.377 1.00 14.65 171 LEU A O 1
ATOM 1370 N N . THR A 1 172 ? -9.856 6.098 11.574 1.00 13.46 172 THR A N 1
ATOM 1371 C CA . THR A 1 172 ? -8.854 6.372 10.570 1.00 12.39 172 THR A CA 1
ATOM 1372 C C . THR A 1 172 ? -9.410 7.337 9.550 1.00 12.40 172 THR A C 1
ATOM 1373 O O . THR A 1 172 ? -10.441 7.072 8.916 1.00 14.58 172 THR A O 1
ATOM 1377 N N . ALA A 1 173 ? -8.730 8.472 9.398 1.00 12.13 173 ALA A N 1
ATOM 1378 C CA . ALA A 1 173 ? -9.063 9.467 8.350 1.00 12.37 173 ALA A CA 1
ATOM 1379 C C . ALA A 1 173 ? -8.366 9.151 7.063 1.00 11.05 173 ALA A C 1
ATOM 1380 O O . ALA A 1 173 ? -8.931 9.287 5.988 1.00 11.48 173 ALA A O 1
ATOM 1382 N N . ALA A 1 174 ? -7.108 8.697 7.156 1.00 10.81 174 ALA A N 1
ATOM 1383 C CA . ALA A 1 174 ? -6.287 8.440 5.959 1.00 10.69 174 ALA A CA 1
ATOM 1384 C C . ALA A 1 174 ? -5.256 7.384 6.284 1.00 10.90 174 ALA A C 1
ATOM 1385 O O . ALA A 1 174 ? -4.340 7.617 7.086 1.00 10.89 174 ALA A O 1
ATOM 1387 N N . ASN A 1 175 ? -5.408 6.203 5.680 1.00 9.65 175 ASN A N 1
ATOM 1388 C CA . ASN A 1 175 ? -4.403 5.182 5.814 1.00 9.64 175 ASN A CA 1
ATOM 1389 C C . ASN A 1 175 ? -3.116 5.709 5.188 1.00 9.97 175 ASN A C 1
ATOM 1390 O O . ASN A 1 175 ? -3.138 6.227 4.084 1.00 10.37 175 ASN A O 1
ATOM 1395 N N . PHE A 1 176 ? -2.001 5.530 5.887 1.00 9.54 176 PHE A N 1
ATOM 1396 C CA . PHE A 1 176 ? -0.682 6.025 5.466 1.00 9.87 176 PHE A CA 1
ATOM 1397 C C . PHE A 1 176 ? -0.607 7.569 5.441 1.00 10.64 176 PHE A C 1
ATOM 1398 O O . PHE A 1 176 ? 0.395 8.106 5.019 1.00 11.52 176 PHE A O 1
ATOM 1406 N N . GLY A 1 177 ? -1.650 8.270 5.909 1.00 11.10 177 GLY A N 1
ATOM 1407 C CA . GLY A 1 177 ? -1.696 9.722 5.877 1.00 11.21 177 GLY A CA 1
ATOM 1408 C C . GLY A 1 177 ? -0.885 10.431 6.904 1.00 12.33 177 GLY A C 1
ATOM 1409 O O . GLY A 1 177 ? -0.770 11.656 6.838 1.00 13.84 177 GLY A O 1
ATOM 1410 N N . HIS A 1 178 ? -0.286 9.700 7.837 1.00 11.74 178 HIS A N 1
ATOM 1411 C CA . HIS A 1 178 ? 0.606 10.318 8.832 1.00 11.90 178 HIS A CA 1
ATOM 1412 C C . HIS A 1 178 ? 2.081 10.224 8.448 1.00 11.81 178 HIS A C 1
ATOM 1413 O O . HIS A 1 178 ? 2.909 10.876 9.059 1.00 12.56 178 HIS A O 1
ATOM 1420 N N . VAL A 1 179 ? 2.399 9.452 7.415 1.00 11.71 179 VAL A N 1
ATOM 1421 C CA . VAL A 1 179 ? 3.796 9.229 7.013 1.00 12.20 179 VAL A CA 1
ATOM 1422 C C . VAL A 1 179 ? 4.522 10.571 6.788 1.00 12.72 179 VAL A C 1
ATOM 1423 O O . VAL A 1 179 ? 5.611 10.779 7.288 1.00 13.24 179 VAL A O 1
ATOM 1427 N N A LEU A 1 180 ? 3.902 11.484 6.038 0.50 13.04 180 LEU A N 1
ATOM 1428 N N B LEU A 1 180 ? 3.892 11.479 6.039 0.50 13.08 180 LEU A N 1
ATOM 1429 C CA A LEU A 1 180 ? 4.564 12.747 5.723 0.50 14.29 180 LEU A CA 1
ATOM 1430 C CA B LEU A 1 180 ? 4.522 12.757 5.724 0.50 14.14 180 LEU A CA 1
ATOM 1431 C C A LEU A 1 180 ? 4.710 13.679 6.945 0.50 14.55 180 LEU A C 1
ATOM 1432 C C B LEU A 1 180 ? 4.709 13.670 6.948 0.50 14.47 180 LEU A C 1
ATOM 1433 O O A LEU A 1 180 ? 5.479 14.637 6.899 0.50 16.40 180 LEU A O 1
ATOM 1434 O O B LEU A 1 180 ? 5.508 14.606 6.905 0.50 16.38 180 LEU A O 1
ATOM 1443 N N . HIS A 1 181 ? 3.995 13.394 8.032 1.00 14.76 181 HIS A N 1
ATOM 1444 C CA . HIS A 1 181 ? 4.149 14.118 9.283 1.00 15.82 181 HIS A CA 1
ATOM 1445 C C . HIS A 1 181 ? 5.228 13.520 10.179 1.00 15.55 181 HIS A C 1
ATOM 1446 O O . HIS A 1 181 ? 5.529 14.068 11.243 1.00 18.38 181 HIS A O 1
ATOM 1453 N N . HIS A 1 182 ? 5.783 12.366 9.769 1.00 14.86 182 HIS A N 1
ATOM 1454 C CA . HIS A 1 182 ? 6.773 11.601 10.554 1.00 16.16 182 HIS A CA 1
ATOM 1455 C C . HIS A 1 182 ? 7.944 11.165 9.671 1.00 16.39 182 HIS A C 1
ATOM 1456 O O . HIS A 1 182 ? 8.417 10.038 9.756 1.00 16.39 182 HIS A O 1
ATOM 1463 N N . LEU A 1 183 ? 8.412 12.051 8.812 1.00 17.23 183 LEU A N 1
ATOM 1464 C CA . LEU A 1 183 ? 9.439 11.672 7.809 1.00 19.93 183 LEU A CA 1
ATOM 1465 C C . LEU A 1 183 ? 10.785 11.235 8.427 1.00 22.73 183 LEU A C 1
ATOM 1466 O O . LEU A 1 183 ? 11.580 10.577 7.766 1.00 25.66 183 LEU A O 1
ATOM 1471 N N . ASP A 1 184 ? 11.021 11.590 9.693 1.00 22.48 184 ASP A N 1
ATOM 1472 C CA . ASP A 1 184 ? 12.227 11.154 10.400 1.00 26.48 184 ASP A CA 1
ATOM 1473 C C . ASP A 1 184 ? 11.997 9.921 11.278 1.00 25.66 184 ASP A C 1
ATOM 1474 O O . ASP A 1 184 ? 12.913 9.481 11.978 1.00 26.94 184 ASP A O 1
ATOM 1479 N N . ALA A 1 185 ? 10.792 9.346 11.226 1.00 22.69 185 ALA A N 1
ATOM 1480 C CA . ALA A 1 185 ? 10.496 8.120 11.990 1.00 22.28 185 ALA A CA 1
ATOM 1481 C C . ALA A 1 185 ? 11.215 6.907 11.419 1.00 20.66 185 ALA A C 1
ATOM 1482 O O . ALA A 1 185 ? 11.535 6.846 10.221 1.00 22.84 185 ALA A O 1
ATOM 1484 N N . ASP A 1 186 ? 11.412 5.920 12.277 1.00 20.08 186 ASP A N 1
ATOM 1485 C CA . ASP A 1 186 ? 11.852 4.607 11.866 1.00 21.08 186 ASP A CA 1
ATOM 1486 C C . ASP A 1 186 ? 10.594 3.814 11.441 1.00 19.09 186 ASP A C 1
ATOM 1487 O O . ASP A 1 186 ? 9.837 3.377 12.288 1.00 20.23 186 ASP A O 1
ATOM 1492 N N . PHE A 1 187 ? 10.361 3.697 10.123 1.00 18.79 187 PHE A N 1
ATOM 1493 C CA . PHE A 1 187 ? 9.227 2.968 9.600 1.00 16.54 187 PHE A CA 1
ATOM 1494 C C . PHE A 1 187 ? 9.652 1.504 9.556 1.00 15.71 187 PHE A C 1
ATOM 1495 O O . PHE A 1 187 ? 10.132 0.994 8.544 1.00 16.76 187 PHE A O 1
ATOM 1503 N N . THR A 1 188 ? 9.481 0.846 10.692 1.00 15.13 188 THR A N 1
ATOM 1504 C CA . THR A 1 188 ? 9.926 -0.503 10.845 1.00 16.38 188 THR A CA 1
ATOM 1505 C C . THR A 1 188 ? 9.085 -1.438 10.000 1.00 15.75 188 THR A C 1
ATOM 1506 O O . THR A 1 188 ? 7.932 -1.135 9.672 1.00 14.78 188 THR A O 1
ATOM 1510 N N . PRO A 1 189 ? 9.642 -2.605 9.643 1.00 16.07 189 PRO A N 1
ATOM 1511 C CA . PRO A 1 189 ? 8.849 -3.590 8.910 1.00 16.16 189 PRO A CA 1
ATOM 1512 C C . PRO A 1 189 ? 7.537 -3.926 9.651 1.00 13.96 189 PRO A C 1
ATOM 1513 O O . PRO A 1 189 ? 6.476 -3.996 9.031 1.00 14.33 189 PRO A O 1
ATOM 1517 N N . SER A 1 190 ? 7.594 -4.113 10.968 1.00 13.83 190 SER A N 1
ATOM 1518 C CA . SER A 1 190 ? 6.373 -4.413 11.714 1.00 14.47 190 SER A CA 1
ATOM 1519 C C . SER A 1 190 ? 5.327 -3.328 11.580 1.00 12.77 190 SER A C 1
ATOM 1520 O O . SER A 1 190 ? 4.142 -3.606 11.385 1.00 12.56 190 SER A O 1
ATOM 1523 N N . ASN A 1 191 ? 5.763 -2.077 11.712 1.00 11.95 191 ASN A N 1
ATOM 1524 C CA . ASN A 1 191 ? 4.844 -0.940 11.664 1.00 11.42 191 ASN A CA 1
ATOM 1525 C C . ASN A 1 191 ? 4.205 -0.836 10.278 1.00 11.34 191 ASN A C 1
ATOM 1526 O O . ASN A 1 191 ? 2.983 -0.669 10.153 1.00 10.72 191 ASN A O 1
ATOM 1531 N N . LYS A 1 192 ? 5.017 -0.953 9.232 1.00 11.66 192 LYS A N 1
ATOM 1532 C CA . LYS A 1 192 ? 4.519 -0.865 7.876 1.00 11.51 192 LYS A CA 1
ATOM 1533 C C . LYS A 1 192 ? 3.522 -1.996 7.597 1.00 11.11 192 LYS A C 1
ATOM 1534 O O . LYS A 1 192 ? 2.478 -1.772 6.987 1.00 11.18 192 LYS A O 1
ATOM 1540 N N . LEU A 1 193 ? 3.857 -3.220 8.024 1.00 10.89 193 LEU A N 1
ATOM 1541 C CA . LEU A 1 193 ? 2.985 -4.347 7.771 1.00 10.63 193 LEU A CA 1
ATOM 1542 C C . LEU A 1 193 ? 1.675 -4.244 8.534 1.00 10.12 193 LEU A C 1
ATOM 1543 O O . LEU A 1 193 ? 0.600 -4.638 8.023 1.00 10.91 193 LEU A O 1
ATOM 1548 N N . ALA A 1 194 ? 1.739 -3.775 9.775 1.00 10.55 194 ALA A N 1
ATOM 1549 C CA . ALA A 1 194 ? 0.493 -3.523 10.527 1.00 10.61 194 ALA A CA 1
ATOM 1550 C C . ALA A 1 194 ? -0.425 -2.541 9.762 1.00 10.14 194 ALA A C 1
ATOM 1551 O O . ALA A 1 194 ? -1.637 -2.713 9.755 1.00 10.98 194 ALA A O 1
ATOM 1553 N N . ALA A 1 195 ? 0.170 -1.521 9.145 1.00 9.85 195 ALA A N 1
ATOM 1554 C CA . ALA A 1 195 ? -0.638 -0.562 8.371 1.00 9.60 195 ALA A CA 1
ATOM 1555 C C . ALA A 1 195 ? -1.223 -1.176 7.104 1.00 10.00 195 ALA A C 1
ATOM 15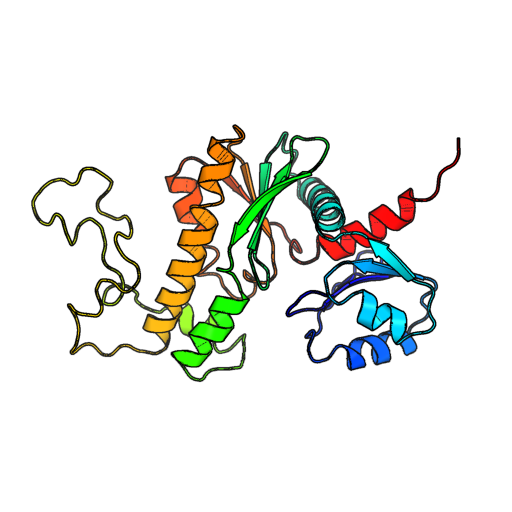56 O O . ALA A 1 195 ? -2.324 -0.834 6.726 1.00 10.21 195 ALA A O 1
ATOM 1558 N N . VAL A 1 196 ? -0.506 -2.104 6.476 1.00 10.27 196 VAL A N 1
ATOM 1559 C CA . VAL A 1 196 ? -1.052 -2.844 5.320 1.00 10.54 196 VAL A CA 1
ATOM 1560 C C . VAL A 1 196 ? -2.268 -3.656 5.746 1.00 10.69 196 VAL A C 1
ATOM 1561 O O . VAL A 1 196 ? -3.316 -3.608 5.133 1.00 10.98 196 VAL A O 1
ATOM 1565 N N . ILE A 1 197 ? -2.122 -4.357 6.849 1.00 10.13 197 ILE A N 1
ATOM 1566 C CA . ILE A 1 197 ? -3.240 -5.168 7.373 1.00 10.85 197 ILE A CA 1
ATOM 1567 C C . ILE A 1 197 ? -4.401 -4.261 7.784 1.00 10.33 197 ILE A C 1
ATOM 1568 O O . ILE A 1 197 ? -5.561 -4.556 7.526 1.00 10.73 197 ILE A O 1
ATOM 1573 N N . GLY A 1 198 ? -4.067 -3.113 8.356 1.00 9.79 198 GLY A N 1
ATOM 1574 C CA . GLY A 1 198 ? -5.045 -2.105 8.736 1.00 10.59 198 GLY A CA 1
ATOM 1575 C C . GLY A 1 198 ? -5.899 -1.632 7.568 1.00 9.67 198 GLY A C 1
ATOM 1576 O O . GLY A 1 198 ? -7.145 -1.615 7.665 1.00 10.32 198 GLY A O 1
ATOM 1577 N N . VAL A 1 199 ? -5.286 -1.262 6.455 1.00 9.37 199 VAL A N 1
ATOM 1578 C CA . VAL A 1 199 ? -6.068 -0.752 5.339 1.00 10.07 199 VAL A CA 1
ATOM 1579 C C . VAL A 1 199 ? -6.908 -1.850 4.718 1.00 10.44 199 VAL A C 1
ATOM 1580 O O . VAL A 1 199 ? -8.068 -1.624 4.358 1.00 9.79 199 VAL A O 1
ATOM 1584 N N . VAL A 1 200 ? -6.348 -3.061 4.612 1.00 10.39 200 VAL A N 1
ATOM 1585 C CA . VAL A 1 200 ? -7.129 -4.151 4.067 1.00 9.91 200 VAL A CA 1
ATOM 1586 C C . VAL A 1 200 ? -8.352 -4.448 4.935 1.00 10.19 200 VAL A C 1
ATOM 1587 O O . VAL A 1 200 ? -9.484 -4.520 4.439 1.00 10.32 200 VAL A O 1
ATOM 1591 N N . GLY A 1 201 ? -8.132 -4.552 6.221 1.00 9.82 201 GLY A N 1
ATOM 1592 C CA . GLY A 1 201 ? -9.227 -4.813 7.140 1.00 10.54 201 GLY A CA 1
ATOM 1593 C C . GLY A 1 201 ? -10.280 -3.745 7.149 1.00 9.98 201 GLY A C 1
ATOM 1594 O O . GLY A 1 201 ? -11.472 -4.023 7.153 1.00 11.55 201 GLY A O 1
ATOM 1595 N N . GLU A 1 202 ? -9.847 -2.495 7.162 1.00 10.06 202 GLU A N 1
ATOM 1596 C CA . GLU A 1 202 ? -10.794 -1.379 7.178 1.00 10.43 202 GLU A CA 1
ATOM 1597 C C . GLU A 1 202 ? -11.596 -1.302 5.887 1.00 9.82 202 GLU A C 1
ATOM 1598 O O . GLU A 1 202 ? -12.790 -1.025 5.940 1.00 10.85 202 GLU A O 1
ATOM 1604 N N . VAL A 1 203 ? -10.976 -1.542 4.730 1.00 9.80 203 VAL A N 1
ATOM 1605 C CA . VAL A 1 203 ? -11.714 -1.514 3.465 1.00 10.50 203 VAL A CA 1
ATOM 1606 C C . VAL A 1 203 ? -12.733 -2.642 3.389 1.00 10.15 203 VAL A C 1
ATOM 1607 O O . VAL A 1 203 ? -13.898 -2.421 3.045 1.00 10.95 203 VAL A O 1
ATOM 1611 N N . VAL A 1 204 ? -12.292 -3.870 3.696 1.00 9.75 204 VAL A N 1
ATOM 1612 C CA . VAL A 1 204 ? -13.213 -5.008 3.685 1.00 10.89 204 VAL A CA 1
ATOM 1613 C C . VAL A 1 204 ? -14.395 -4.749 4.601 1.00 10.40 204 VAL A C 1
ATOM 1614 O O . VAL A 1 204 ? -15.564 -4.981 4.216 1.00 11.45 204 VAL A O 1
ATOM 1618 N N . THR A 1 205 ? -14.120 -4.306 5.812 1.00 10.67 205 THR A N 1
ATOM 1619 C CA . THR A 1 205 ? -15.168 -4.087 6.785 1.00 11.00 205 THR A CA 1
ATOM 1620 C C . THR A 1 205 ? -16.126 -2.986 6.344 1.00 11.43 205 THR A C 1
ATOM 1621 O O . THR A 1 205 ? -17.339 -3.089 6.497 1.00 11.83 205 THR A O 1
ATOM 1625 N N . THR A 1 206 ? -15.556 -1.887 5.844 1.00 11.51 206 THR A N 1
ATOM 1626 C CA . THR A 1 206 ? -16.373 -0.774 5.362 1.00 12.44 206 THR A CA 1
ATOM 1627 C C . THR A 1 206 ? -17.341 -1.242 4.305 1.00 12.23 206 THR A C 1
ATOM 1628 O O . THR A 1 206 ? -18.518 -0.915 4.354 1.00 13.27 206 THR A O 1
ATOM 1632 N N A MET A 1 207 ? -16.846 -2.011 3.343 0.80 12.33 207 MET A N 1
ATOM 1633 N N B MET A 1 207 ? -16.861 -2.016 3.349 0.20 12.38 207 MET A N 1
ATOM 1634 C CA A MET A 1 207 ? -17.725 -2.519 2.295 0.80 13.12 207 MET A CA 1
ATOM 1635 C CA B MET A 1 207 ? -17.742 -2.528 2.316 0.20 12.79 207 MET A CA 1
ATOM 1636 C C A MET A 1 207 ? -18.772 -3.472 2.885 0.80 12.86 207 MET A C 1
ATOM 1637 C C B MET A 1 207 ? -18.780 -3.468 2.892 0.20 12.53 207 MET A C 1
ATOM 1638 O O A MET A 1 207 ? -19.931 -3.394 2.532 0.80 13.04 207 MET A O 1
ATOM 1639 O O B MET A 1 207 ? -19.948 -3.394 2.524 0.20 12.55 207 MET A O 1
ATOM 1648 N N . ALA A 1 208 ? -18.364 -4.332 3.819 1.00 12.04 208 ALA A N 1
ATOM 1649 C CA . ALA A 1 208 ? -19.296 -5.316 4.407 1.00 11.95 208 ALA A CA 1
ATOM 1650 C C . ALA A 1 208 ? -20.428 -4.623 5.185 1.00 12.06 208 ALA A C 1
ATOM 1651 O O . ALA A 1 208 ? -21.586 -4.987 5.059 1.00 13.33 208 ALA A O 1
ATOM 1653 N N . ILE A 1 209 ? -20.077 -3.634 5.989 1.00 12.25 209 ILE A N 1
ATOM 1654 C CA . ILE A 1 209 ? -21.083 -2.918 6.782 1.00 14.52 209 ILE A CA 1
ATOM 1655 C C . ILE A 1 209 ? -21.991 -2.090 5.891 1.00 14.61 209 ILE A C 1
ATOM 1656 O O . ILE A 1 209 ? -23.167 -1.906 6.204 1.00 15.89 209 ILE A O 1
ATOM 1661 N N . THR A 1 210 ? -21.463 -1.607 4.756 1.00 13.42 210 THR A N 1
ATOM 1662 C CA . THR A 1 210 ? -22.276 -0.801 3.832 1.00 14.60 210 THR A CA 1
ATOM 1663 C C . THR A 1 210 ? -23.326 -1.681 3.158 1.00 14.33 210 THR A C 1
ATOM 1664 O O . THR A 1 210 ? -24.507 -1.338 3.116 1.00 15.38 210 THR A O 1
ATOM 1668 N N . VAL A 1 211 ? -22.912 -2.846 2.643 1.00 14.07 211 VAL A N 1
ATOM 1669 C CA . VAL A 1 211 ? -23.892 -3.748 2.037 1.00 13.90 211 VAL A CA 1
ATOM 1670 C C . VAL A 1 211 ? -24.812 -4.403 3.110 1.00 14.14 211 VAL A C 1
ATOM 1671 O O . VAL A 1 211 ? -25.968 -4.682 2.832 1.00 15.41 211 VAL A O 1
ATOM 1675 N N . ALA A 1 212 ? -24.319 -4.568 4.345 1.00 14.48 212 ALA A N 1
ATOM 1676 C CA . ALA A 1 212 ? -25.207 -4.991 5.439 1.00 16.36 212 ALA A CA 1
ATOM 1677 C C . ALA A 1 212 ? -26.354 -3.991 5.643 1.00 16.24 212 ALA A C 1
ATOM 1678 O O . ALA A 1 212 ? -27.507 -4.389 5.798 1.00 18.27 212 ALA A O 1
ATOM 1680 N N . ARG A 1 213 ? -26.033 -2.702 5.612 1.00 16.21 213 ARG A N 1
ATOM 1681 C CA . ARG A 1 213 ? -27.034 -1.659 5.768 1.00 16.70 213 ARG A CA 1
ATOM 1682 C C . ARG A 1 213 ? -27.994 -1.672 4.579 1.00 16.62 213 ARG A C 1
ATOM 1683 O O . ARG A 1 213 ? -29.211 -1.645 4.742 1.00 18.40 213 ARG A O 1
ATOM 1691 N N . GLU A 1 214 ? -27.445 -1.767 3.386 1.00 17.03 214 GLU A N 1
ATOM 1692 C CA . GLU A 1 214 ? -28.241 -1.758 2.159 1.00 17.48 214 GLU A CA 1
ATOM 1693 C C . GLU A 1 214 ? -29.241 -2.908 2.114 1.00 17.33 214 GLU A C 1
ATOM 1694 O O . GLU A 1 214 ? -30.378 -2.717 1.713 1.00 18.92 214 GLU A O 1
ATOM 1700 N N . PHE A 1 215 ? -28.787 -4.108 2.518 1.00 17.09 215 PHE A N 1
ATOM 1701 C CA . PHE A 1 215 ? -29.620 -5.340 2.496 1.00 17.53 215 PHE A CA 1
ATOM 1702 C C . PHE A 1 215 ? -30.289 -5.661 3.829 1.00 18.64 215 PHE A C 1
ATOM 1703 O O . PHE A 1 215 ? -30.962 -6.678 3.950 1.00 19.95 215 PHE A O 1
ATOM 1711 N N . LYS A 1 216 ? -30.198 -4.732 4.771 1.00 19.51 216 LYS A N 1
ATOM 1712 C CA A LYS A 1 216 ? -30.976 -4.775 6.030 0.50 20.80 216 LYS A CA 1
ATOM 1713 C CA B LYS A 1 216 ? -30.968 -4.774 6.035 0.50 20.81 216 LYS A CA 1
ATOM 1714 C C . LYS A 1 216 ? -30.720 -6.035 6.872 1.00 20.77 216 LYS A C 1
ATOM 1715 O O . LYS A 1 216 ? -31.654 -6.709 7.329 1.00 22.55 216 LYS A O 1
ATOM 1726 N N . THR A 1 217 ? -29.446 -6.342 7.075 1.00 19.00 217 THR A N 1
ATOM 1727 C CA . THR A 1 217 ? -29.033 -7.387 7.985 1.00 18.69 217 THR A CA 1
ATOM 1728 C C . THR A 1 217 ? -27.981 -6.821 8.928 1.00 17.57 217 THR A C 1
ATOM 1729 O O . THR A 1 217 ? -27.188 -5.947 8.532 1.00 18.61 217 THR A O 1
ATOM 1733 N N A GLU A 1 218 ? -27.987 -7.286 10.171 0.50 18.97 218 GLU A N 1
ATOM 1734 N N B GLU A 1 218 ? -27.996 -7.287 10.174 0.50 19.09 218 GLU A N 1
ATOM 1735 C CA A GLU A 1 218 ? -26.985 -6.897 11.149 0.50 20.27 218 GLU A CA 1
ATOM 1736 C CA B GLU A 1 218 ? -27.000 -6.908 11.165 0.50 20.50 218 GLU A CA 1
ATOM 1737 C C A GLU A 1 218 ? -25.820 -7.898 11.204 0.50 18.37 218 GLU A C 1
ATOM 1738 C C B GLU A 1 218 ? -25.831 -7.904 11.216 0.50 18.46 218 GLU A C 1
ATOM 1739 O O A GLU A 1 218 ? -24.816 -7.635 11.836 0.50 19.79 218 GLU A O 1
ATOM 1740 O O B GLU A 1 218 ? -24.839 -7.648 11.865 0.50 19.93 218 GLU A O 1
ATOM 1751 N N . ASN A 1 219 ? -25.975 -9.051 10.556 1.00 18.10 219 ASN A N 1
ATOM 1752 C CA . ASN A 1 219 ? -24.980 -10.131 10.643 1.00 16.90 219 ASN A CA 1
ATOM 1753 C C . ASN A 1 219 ? -23.966 -10.102 9.517 1.00 16.23 219 ASN A C 1
ATOM 1754 O O . ASN A 1 219 ? -24.348 -10.018 8.348 1.00 16.07 219 ASN A O 1
ATOM 1759 N N . ILE A 1 220 ? -22.677 -10.184 9.869 1.00 15.12 220 ILE A N 1
ATOM 1760 C CA . ILE A 1 220 ? -21.626 -10.267 8.865 1.00 13.69 220 ILE A CA 1
ATOM 1761 C C . ILE A 1 220 ? -20.699 -11.414 9.223 1.00 13.79 220 ILE A C 1
ATOM 1762 O O . ILE A 1 220 ? -20.062 -11.397 10.286 1.00 14.01 220 ILE A O 1
ATOM 1767 N N . VAL A 1 221 ? -20.647 -12.420 8.334 1.00 13.67 221 VAL A N 1
ATOM 1768 C CA . VAL A 1 221 ? -19.813 -13.589 8.538 1.00 13.19 221 VAL A CA 1
ATOM 1769 C C . VAL A 1 221 ? -18.572 -13.457 7.670 1.00 12.53 221 VAL A C 1
ATOM 1770 O O . VAL A 1 221 ? -18.665 -13.231 6.470 1.00 14.32 221 VAL A O 1
ATOM 1774 N N . TYR A 1 222 ? -17.418 -13.542 8.305 1.00 13.32 222 TYR A N 1
ATOM 1775 C CA . TYR A 1 222 ? -16.134 -13.375 7.612 1.00 13.04 222 TYR A CA 1
ATOM 1776 C C . TYR A 1 222 ? -15.468 -14.710 7.439 1.00 13.94 222 TYR A C 1
ATOM 1777 O O . TYR A 1 222 ? -15.199 -15.389 8.430 1.00 16.67 222 TYR A O 1
ATOM 1786 N N . ILE A 1 223 ? -15.185 -15.073 6.186 1.00 13.31 223 ILE A N 1
ATOM 1787 C CA . ILE A 1 223 ? -14.426 -16.278 5.894 1.00 13.83 223 ILE A CA 1
ATOM 1788 C C . ILE A 1 223 ? -13.263 -15.937 4.983 1.00 13.72 223 ILE A C 1
ATOM 1789 O O . ILE A 1 223 ? -13.050 -14.808 4.620 1.00 14.01 223 ILE A O 1
ATOM 1794 N N . GLY A 1 224 ? -12.473 -16.936 4.677 1.00 16.49 224 GLY A N 1
ATOM 1795 C CA . GLY A 1 224 ? -11.272 -16.798 3.869 1.00 15.30 224 GLY A CA 1
ATOM 1796 C C . GLY A 1 224 ? -9.994 -17.146 4.628 1.00 14.51 224 GLY A C 1
ATOM 1797 O O . GLY A 1 224 ? -9.878 -16.965 5.877 1.00 18.06 224 GLY A O 1
ATOM 1798 N N . SER A 1 225 ? -8.979 -17.561 3.897 1.00 13.38 225 SER A N 1
ATOM 1799 C CA . SER A 1 225 ? -7.723 -17.942 4.543 1.00 14.35 225 SER A CA 1
ATOM 1800 C C . SER A 1 225 ? -6.918 -16.722 5.011 1.00 13.61 225 SER A C 1
ATOM 1801 O O . SER A 1 225 ? -5.952 -16.858 5.727 1.00 13.93 225 SER A O 1
ATOM 1804 N N . SER A 1 226 ? -7.323 -15.513 4.596 1.00 13.10 226 SER A N 1
ATOM 1805 C CA . SER A 1 226 ? -6.600 -14.297 4.971 1.00 11.89 226 SER A CA 1
ATOM 1806 C C . SER A 1 226 ? -6.532 -14.052 6.481 1.00 11.83 226 SER A C 1
ATOM 1807 O O . SER A 1 226 ? -5.655 -13.334 6.958 1.00 12.53 226 SER A O 1
ATOM 1810 N N . PHE A 1 227 ? -7.469 -14.645 7.233 1.00 12.78 227 PHE A N 1
ATOM 1811 C CA . PHE A 1 227 ? -7.471 -14.530 8.666 1.00 13.74 227 PHE A CA 1
ATOM 1812 C C . PHE A 1 227 ? -6.518 -15.491 9.359 1.00 13.99 227 PHE A C 1
ATOM 1813 O O . PHE A 1 227 ? -6.212 -15.323 10.541 1.00 15.32 227 PHE A O 1
ATOM 1821 N N A HIS A 1 228 ? -6.035 -16.497 8.627 0.50 13.67 228 HIS A N 1
ATOM 1822 N N B HIS A 1 228 ? -6.059 -16.511 8.635 0.50 13.70 228 HIS A N 1
ATOM 1823 C CA A HIS A 1 228 ? -5.176 -17.498 9.237 0.50 14.30 228 HIS A CA 1
ATOM 1824 C CA B HIS A 1 228 ? -5.205 -17.527 9.227 0.50 14.07 228 HIS A CA 1
ATOM 1825 C C A HIS A 1 228 ? -3.853 -16.912 9.670 0.50 13.22 228 HIS A C 1
ATOM 1826 C C B HIS A 1 228 ? -3.866 -16.922 9.662 0.50 13.04 228 HIS A C 1
ATOM 1827 O O A HIS A 1 228 ? -3.188 -16.215 8.903 0.50 13.27 228 HIS A O 1
ATOM 1828 O O B HIS A 1 228 ? -3.221 -16.203 8.894 0.50 13.24 228 HIS A O 1
ATOM 1841 N N . ASN A 1 229 ? -3.465 -17.193 10.900 1.00 13.38 229 ASN A N 1
ATOM 1842 C CA . ASN A 1 229 ? -2.234 -16.644 11.475 1.00 13.81 229 ASN A CA 1
ATOM 1843 C C . ASN A 1 229 ? -2.227 -15.115 11.422 1.00 12.73 229 ASN A C 1
ATOM 1844 O O . ASN A 1 229 ? -1.166 -14.511 11.349 1.00 13.75 229 ASN A O 1
ATOM 1849 N N . ASN A 1 230 ? -3.405 -14.494 11.477 1.00 11.96 230 ASN A N 1
ATOM 1850 C CA . ASN A 1 230 ? -3.462 -13.042 11.443 1.00 11.74 230 ASN A CA 1
ATOM 1851 C C . ASN A 1 230 ? -4.515 -12.483 12.414 1.00 11.10 230 ASN A C 1
ATOM 1852 O O . ASN A 1 230 ? -5.571 -11.987 12.015 1.00 11.74 230 ASN A O 1
ATOM 1857 N N . ALA A 1 231 ? -4.205 -12.582 13.691 1.00 11.34 231 ALA A N 1
ATOM 1858 C CA . ALA A 1 231 ? -5.071 -12.106 14.733 1.00 11.71 231 ALA A CA 1
ATOM 1859 C C . ALA A 1 231 ? -5.310 -10.599 14.620 1.00 12.31 231 ALA A C 1
ATOM 1860 O O . ALA A 1 231 ? -6.398 -10.136 14.919 1.00 12.75 231 ALA A O 1
ATOM 1862 N N . LEU A 1 232 ? -4.302 -9.842 14.166 1.00 11.36 232 LEU A N 1
ATOM 1863 C CA . LEU A 1 232 ? -4.449 -8.411 13.978 1.00 11.16 232 LEU A CA 1
ATOM 1864 C C . LEU A 1 232 ? -5.558 -8.135 12.976 1.00 10.26 232 LEU A C 1
ATOM 1865 O O . LEU A 1 232 ? -6.418 -7.286 13.205 1.00 10.74 232 LEU A O 1
ATOM 1870 N N . LEU A 1 233 ? -5.527 -8.801 11.838 1.00 10.42 233 LEU A N 1
ATOM 1871 C CA . LEU A 1 233 ? -6.584 -8.605 10.850 1.00 10.59 233 LEU A CA 1
ATOM 1872 C C . LEU A 1 233 ? -7.955 -8.922 11.438 1.00 11.11 233 LEU A C 1
ATOM 1873 O O . LEU A 1 233 ? -8.931 -8.164 11.224 1.00 11.52 233 LEU A O 1
ATOM 1878 N N A ARG A 1 234 ? -8.056 -10.022 12.186 0.50 11.57 234 ARG A N 1
ATOM 1879 N N B ARG A 1 234 ? -8.043 -10.028 12.159 0.40 11.58 234 ARG A N 1
ATOM 1880 N N C ARG A 1 234 ? -8.038 -10.026 12.173 0.10 11.68 234 ARG A N 1
ATOM 1881 C CA A ARG A 1 234 ? -9.337 -10.388 12.800 0.50 12.13 234 ARG A CA 1
ATOM 1882 C CA B ARG A 1 234 ? -9.284 -10.416 12.799 0.40 12.33 234 ARG A CA 1
ATOM 1883 C CA C ARG A 1 234 ? -9.282 -10.459 12.793 0.10 12.63 234 ARG A CA 1
ATOM 1884 C C A ARG A 1 234 ? -9.820 -9.306 13.739 0.50 12.12 234 ARG A C 1
ATOM 1885 C C B ARG A 1 234 ? -9.792 -9.343 13.745 0.40 12.19 234 ARG A C 1
ATOM 1886 C C C ARG A 1 234 ? -9.769 -9.476 13.849 0.10 12.42 234 ARG A C 1
ATOM 1887 O O A ARG A 1 234 ? -11.008 -8.990 13.758 0.50 13.27 234 ARG A O 1
ATOM 1888 O O B ARG A 1 234 ? -10.991 -9.076 13.788 0.40 13.14 234 ARG A O 1
ATOM 1889 O O C ARG A 1 234 ? -10.929 -9.059 13.832 0.10 12.74 234 ARG A O 1
ATOM 1911 N N A LYS A 1 235 ? -8.902 -8.721 14.512 0.50 12.01 235 LYS A N 1
ATOM 1912 N N B LYS A 1 235 ? -8.881 -8.718 14.497 0.50 12.02 235 LYS A N 1
ATOM 1913 C CA A LYS A 1 235 ? -9.256 -7.657 15.468 0.50 12.72 235 LYS A CA 1
ATOM 1914 C CA B LYS A 1 235 ? -9.259 -7.664 15.453 0.50 12.75 235 LYS A CA 1
ATOM 1915 C C A LYS A 1 235 ? -9.676 -6.365 14.760 0.50 12.33 235 LYS A C 1
ATOM 1916 C C B LYS A 1 235 ? -9.680 -6.375 14.749 0.50 12.35 235 LYS A C 1
ATOM 1917 O O A LYS A 1 235 ? -10.667 -5.737 15.140 0.50 12.27 235 LYS A O 1
ATOM 1918 O O B LYS A 1 235 ? -10.669 -5.758 15.124 0.50 12.21 235 LYS A O 1
ATOM 1929 N N . VAL A 1 236 ? -8.944 -5.979 13.717 1.00 11.88 236 VAL A N 1
ATOM 1930 C CA . VAL A 1 236 ? -9.297 -4.750 12.952 1.00 11.32 236 VAL A CA 1
ATOM 1931 C C . VAL A 1 236 ? -10.737 -4.869 12.431 1.00 10.98 236 VAL A C 1
ATOM 1932 O O . VAL A 1 236 ? -11.555 -3.964 12.566 1.00 11.77 236 VAL A O 1
ATOM 1936 N N . VAL A 1 237 ? -11.050 -6.033 11.884 1.00 11.19 237 VAL A N 1
ATOM 1937 C CA . VAL A 1 237 ? -12.348 -6.288 11.276 1.00 11.40 237 VAL A CA 1
ATOM 1938 C C . VAL A 1 237 ? -13.441 -6.414 12.343 1.00 11.84 237 VAL A C 1
ATOM 1939 O O . VAL A 1 237 ? -14.489 -5.788 12.240 1.00 12.36 237 VAL A O 1
ATOM 1943 N N . GLU A 1 238 ? -13.183 -7.180 13.382 1.00 12.94 238 GLU A N 1
ATOM 1944 C CA . GLU A 1 238 ? -14.169 -7.360 14.475 1.00 14.60 238 GLU A CA 1
ATOM 1945 C C . GLU A 1 238 ? -14.513 -6.031 15.110 1.00 13.60 238 GLU A C 1
ATOM 1946 O O . GLU A 1 238 ? -15.664 -5.699 15.310 1.00 14.49 238 GLU A O 1
ATOM 1952 N N . ASP A 1 239 ? -13.488 -5.271 15.448 1.00 13.48 239 ASP A N 1
ATOM 1953 C CA . ASP A 1 239 ? -13.700 -4.032 16.177 1.00 14.19 239 ASP A CA 1
ATOM 1954 C C . ASP A 1 239 ? -14.506 -3.046 15.359 1.00 13.18 239 ASP A C 1
ATOM 1955 O O . ASP A 1 239 ? -15.414 -2.399 15.892 1.00 15.25 239 ASP A O 1
ATOM 1960 N N . TYR A 1 240 ? -14.180 -2.910 14.081 1.00 12.59 240 TYR A N 1
ATOM 1961 C CA . TYR A 1 240 ? -14.887 -1.912 13.278 1.00 13.02 240 TYR A CA 1
ATOM 1962 C C . TYR A 1 240 ? -16.300 -2.370 12.944 1.00 13.45 240 TYR A C 1
ATOM 1963 O O . TYR A 1 240 ? -17.219 -1.552 12.864 1.00 15.08 240 TYR A O 1
ATOM 1972 N N . THR A 1 241 ? -16.501 -3.677 12.778 1.00 13.46 241 THR A N 1
ATOM 1973 C CA . THR A 1 241 ? -17.839 -4.210 12.551 1.00 14.00 241 THR A CA 1
ATOM 1974 C C . THR A 1 241 ? -18.765 -3.881 13.725 1.00 14.34 241 THR A C 1
ATOM 1975 O O . THR A 1 241 ? -19.876 -3.417 13.525 1.00 15.99 241 THR A O 1
ATOM 1979 N N . VAL A 1 242 ? -18.284 -4.122 14.946 1.00 15.12 242 VAL A N 1
ATOM 1980 C CA . VAL A 1 242 ? -19.015 -3.799 16.178 1.00 16.22 242 VAL A CA 1
ATOM 1981 C C . VAL A 1 242 ? -19.258 -2.284 16.309 1.00 17.07 242 VAL A C 1
ATOM 1982 O O . VAL A 1 242 ? -20.352 -1.846 16.709 1.00 19.71 242 VAL A O 1
ATOM 1986 N N . LEU A 1 243 ? -18.269 -1.484 15.942 1.00 17.45 243 LEU A N 1
ATOM 1987 C CA . LEU A 1 243 ? -18.404 -0.041 16.056 1.00 18.49 243 LEU A CA 1
ATOM 1988 C C . LEU A 1 243 ? -19.539 0.465 15.171 1.00 19.17 243 LEU A C 1
ATOM 1989 O O . LEU A 1 243 ? -20.258 1.401 15.546 1.00 22.85 243 LEU A O 1
ATOM 1994 N N . ARG A 1 244 ? -19.701 -0.154 14.006 1.00 18.50 244 ARG A N 1
ATOM 1995 C CA . ARG A 1 244 ? -20.731 0.202 13.060 1.00 19.55 244 ARG A CA 1
ATOM 1996 C C . ARG A 1 244 ? -22.047 -0.579 13.264 1.00 20.13 244 ARG A C 1
ATOM 1997 O O . ARG A 1 244 ? -22.893 -0.609 12.360 1.00 22.56 244 ARG A O 1
ATOM 2005 N N . GLY A 1 245 ? -22.232 -1.167 14.454 1.00 19.27 245 GLY A N 1
ATOM 2006 C CA . GLY A 1 245 ? -23.526 -1.710 14.858 1.00 19.77 245 GLY A CA 1
ATOM 2007 C C . GLY A 1 245 ? -23.900 -3.025 14.234 1.00 19.02 245 GLY A C 1
ATOM 2008 O O . GLY A 1 245 ? -25.086 -3.384 14.193 1.00 22.96 245 GLY A O 1
ATOM 2009 N N . CYS A 1 246 ? -22.903 -3.760 13.739 1.00 17.44 246 CYS A N 1
ATOM 2010 C CA . CYS A 1 246 ? -23.141 -5.086 13.177 1.00 17.67 246 CYS A CA 1
ATOM 2011 C C . CYS A 1 246 ? -22.471 -6.161 14.042 1.00 17.42 246 CYS A C 1
ATOM 2012 O O . CYS A 1 246 ? -21.611 -5.864 14.891 1.00 19.12 246 CYS A O 1
ATOM 2015 N N . LYS A 1 247 ? -22.869 -7.409 13.814 1.00 18.39 247 LYS A N 1
ATOM 2016 C CA . LYS A 1 247 ? -22.370 -8.545 14.572 1.00 18.39 247 LYS A CA 1
ATOM 2017 C C . LYS A 1 247 ? -21.437 -9.371 13.685 1.00 17.02 247 LYS A C 1
ATOM 2018 O O . LYS A 1 247 ? -21.879 -9.952 12.688 1.00 16.63 247 LYS A O 1
ATOM 2024 N N . PRO A 1 248 ? -20.126 -9.382 14.013 1.00 16.44 248 PRO A N 1
ATOM 2025 C CA . PRO A 1 248 ? -19.184 -10.202 13.240 1.00 15.43 248 PRO A CA 1
ATOM 2026 C C . PRO A 1 248 ? -19.181 -11.649 13.699 1.00 15.62 248 PRO A C 1
ATOM 2027 O O . PRO A 1 248 ? -19.222 -11.915 14.875 1.00 17.58 248 PRO A O 1
ATOM 2031 N N . TYR A 1 249 ? -19.080 -12.547 12.738 1.00 14.93 249 TYR A N 1
ATOM 2032 C CA . TYR A 1 249 ? -18.928 -13.969 12.994 1.00 15.32 249 TYR A CA 1
ATOM 2033 C C . TYR A 1 249 ? -17.725 -14.516 12.246 1.00 15.64 249 TYR A C 1
ATOM 2034 O O . TYR A 1 249 ? -17.567 -14.285 11.059 1.00 16.38 249 TYR A O 1
ATOM 2043 N N . TYR A 1 250 ? -16.889 -15.253 12.966 1.00 16.68 250 TYR A N 1
ATOM 2044 C CA . TYR A 1 250 ? -15.859 -16.088 12.366 1.00 16.39 250 TYR A CA 1
ATOM 2045 C C . TYR A 1 250 ? -16.271 -17.536 12.525 1.00 17.73 250 TYR A C 1
ATOM 2046 O O . TYR A 1 250 ? -17.004 -17.900 13.451 1.00 19.17 250 TYR A O 1
ATOM 2055 N N . VAL A 1 251 ? -15.777 -18.358 11.623 1.00 17.21 251 VAL A N 1
ATOM 2056 C CA . VAL A 1 251 ? -16.249 -19.697 11.476 1.00 17.62 251 VAL A CA 1
ATOM 2057 C C . VAL A 1 251 ? -15.038 -20.640 11.497 1.00 16.61 251 VAL A C 1
ATOM 2058 O O . VAL A 1 251 ? -14.121 -20.460 10.706 1.00 16.54 251 VAL A O 1
ATOM 2062 N N A GLU A 1 252 ? -15.052 -21.649 12.387 0.50 16.69 252 GLU A N 1
ATOM 2063 N N B GLU A 1 252 ? -15.041 -21.627 12.390 0.50 16.99 252 GLU A N 1
ATOM 2064 C CA A GLU A 1 252 ? -13.989 -22.670 12.408 0.50 17.17 252 GLU A CA 1
ATOM 2065 C CA B GLU A 1 252 ? -13.973 -22.621 12.428 0.50 17.69 252 GLU A CA 1
ATOM 2066 C C A GLU A 1 252 ? -14.005 -23.369 11.065 0.50 16.30 252 GLU A C 1
ATOM 2067 C C B GLU A 1 252 ? -13.998 -23.375 11.091 0.50 16.64 252 GLU A C 1
ATOM 2068 O O A GLU A 1 252 ? -15.063 -23.787 10.593 0.50 16.44 252 GLU A O 1
ATOM 2069 O O B GLU A 1 252 ? -15.051 -23.816 10.648 0.50 17.16 252 GLU A O 1
ATOM 2080 N N . ASN A 1 253 ? -12.837 -23.447 10.436 1.00 15.66 253 ASN A N 1
ATOM 2081 C CA . ASN A 1 253 ? -12.698 -23.994 9.091 1.00 14.86 253 ASN A CA 1
ATOM 2082 C C . ASN A 1 253 ? -13.494 -23.291 8.010 1.00 14.64 253 ASN A C 1
ATOM 2083 O O . ASN A 1 253 ? -13.731 -23.835 6.936 1.00 15.61 253 ASN A O 1
ATOM 2088 N N . GLY A 1 254 ? -13.821 -22.026 8.256 1.00 14.31 254 GLY A N 1
ATOM 2089 C CA . GLY A 1 254 ? -14.570 -21.269 7.278 1.00 13.91 254 GLY A CA 1
ATOM 2090 C C . GLY A 1 254 ? -13.876 -21.146 5.932 1.00 13.42 254 GLY A C 1
ATOM 2091 O O . GLY A 1 254 ? -14.523 -21.028 4.923 1.00 14.04 254 GLY A O 1
ATOM 2092 N N . ALA A 1 255 ? -12.530 -21.183 5.914 1.00 13.97 255 ALA A N 1
ATOM 2093 C CA . ALA A 1 255 ? -11.786 -21.118 4.647 1.00 14.03 255 ALA A CA 1
ATOM 2094 C C . ALA A 1 255 ? -12.021 -22.339 3.754 1.00 13.62 255 ALA A C 1
ATOM 2095 O O . ALA A 1 255 ? -11.695 -22.307 2.572 1.00 14.66 255 ALA A O 1
ATOM 2097 N N . PHE A 1 256 ? -12.592 -23.400 4.334 1.00 13.72 256 PHE A N 1
ATOM 2098 C CA . PHE A 1 256 ? -12.911 -24.627 3.624 1.00 14.42 256 PHE A CA 1
ATOM 2099 C C . PHE A 1 256 ? -14.374 -24.696 3.200 1.00 14.20 256 PHE A C 1
ATOM 2100 O O . PHE A 1 256 ? -14.855 -25.759 2.748 1.00 14.77 256 PHE A O 1
ATOM 2108 N N . SER A 1 257 ? -15.103 -23.580 3.349 1.00 13.91 257 SER A N 1
ATOM 2109 C CA . SER A 1 257 ? -16.527 -23.521 2.988 1.00 14.49 257 SER A CA 1
ATOM 2110 C C . SER A 1 257 ? -16.779 -24.010 1.552 1.00 13.86 257 SER A C 1
ATOM 2111 O O . SER A 1 257 ? -17.668 -24.835 1.323 1.00 14.63 257 SER A O 1
ATOM 2114 N N . GLY A 1 258 ? -15.991 -23.534 0.601 1.00 14.95 258 GLY A N 1
ATOM 2115 C CA . GLY A 1 258 ? -16.164 -23.919 -0.787 1.00 14.76 258 GLY A CA 1
ATOM 2116 C C . GLY A 1 258 ? -15.955 -25.404 -1.039 1.00 14.87 258 GLY A C 1
ATOM 2117 O O . GLY A 1 258 ? -16.701 -25.997 -1.778 1.00 15.76 258 GLY A O 1
ATOM 2118 N N . ALA A 1 259 ? -14.917 -25.972 -0.426 1.00 15.01 259 ALA A N 1
ATOM 2119 C CA . ALA A 1 259 ? -14.618 -27.379 -0.559 1.00 14.88 259 ALA A CA 1
ATOM 2120 C C . ALA A 1 259 ? -15.739 -28.240 0.017 1.00 15.36 259 ALA A C 1
ATOM 2121 O O . ALA A 1 259 ? -16.134 -29.221 -0.598 1.00 16.59 259 ALA A O 1
ATOM 2123 N N . ILE A 1 260 ? -16.233 -27.863 1.201 1.00 14.28 260 ILE A N 1
ATOM 2124 C CA . ILE A 1 260 ? -17.369 -28.545 1.846 1.00 14.32 260 ILE A CA 1
ATOM 2125 C C . ILE A 1 260 ? -18.605 -28.412 0.977 1.00 15.33 260 ILE A C 1
ATOM 2126 O O . ILE A 1 260 ? -19.362 -29.363 0.808 1.00 15.85 260 ILE A O 1
ATOM 2131 N N . GLY A 1 261 ? -18.835 -27.208 0.470 1.00 15.41 261 GLY A N 1
ATOM 2132 C CA . GLY A 1 261 ? -19.979 -26.950 -0.414 1.00 15.67 261 GLY A CA 1
ATOM 2133 C C . GLY A 1 261 ? -19.948 -27.763 -1.685 1.00 16.50 261 GLY A C 1
ATOM 2134 O O . GLY A 1 261 ? -20.985 -28.243 -2.125 1.00 17.40 261 GLY A O 1
ATOM 2135 N N . ALA A 1 262 ? -18.748 -27.987 -2.253 1.00 15.59 262 ALA A N 1
ATOM 2136 C CA . ALA A 1 262 ? -18.624 -28.762 -3.483 1.00 17.38 262 ALA A CA 1
ATOM 2137 C C . ALA A 1 262 ? -19.047 -30.206 -3.246 1.00 17.72 262 ALA A C 1
ATOM 2138 O O . ALA A 1 262 ? -19.752 -30.797 -4.059 1.00 18.76 262 ALA A O 1
ATOM 2140 N N . LEU A 1 263 ? -18.610 -30.767 -2.125 1.00 16.97 263 LEU A N 1
ATOM 2141 C CA . LEU A 1 263 ? -19.007 -32.124 -1.751 1.00 17.42 263 LEU A CA 1
ATOM 2142 C C . LEU A 1 263 ? -20.502 -32.219 -1.571 1.00 17.36 263 LEU A C 1
ATOM 2143 O O . LEU A 1 263 ? -21.145 -33.186 -2.014 1.00 20.01 263 LEU A O 1
ATOM 2148 N N . TYR A 1 264 ? -21.069 -31.242 -0.887 1.00 17.26 264 TYR A N 1
ATOM 2149 C CA . TYR A 1 264 ? -22.522 -31.248 -0.628 1.00 17.68 264 TYR A CA 1
ATOM 2150 C C . TYR A 1 264 ? -23.317 -31.104 -1.926 1.00 17.60 264 TYR A C 1
ATOM 2151 O O . TYR A 1 264 ? -24.285 -31.843 -2.157 1.00 18.87 264 TYR A O 1
ATOM 2160 N N . LEU A 1 265 ? -22.925 -30.160 -2.767 1.00 18.05 265 LEU A N 1
ATOM 2161 C CA . LEU A 1 265 ? -23.623 -29.945 -4.027 1.00 18.87 265 LEU A CA 1
ATOM 2162 C C . LEU A 1 265 ? -23.547 -31.181 -4.946 1.00 19.47 265 LEU A C 1
ATOM 2163 O O . LEU A 1 265 ? -24.509 -31.524 -5.607 1.00 21.16 265 LEU A O 1
ATOM 2168 N N . GLU A 1 266 ? -22.418 -31.854 -4.964 1.00 19.98 266 GLU A N 1
ATOM 2169 C CA . GLU A 1 266 ? -22.279 -33.050 -5.783 1.00 21.21 266 GLU A CA 1
ATOM 2170 C C . GLU A 1 266 ? -23.266 -34.118 -5.325 1.00 22.07 266 GLU A C 1
ATOM 2171 O O . GLU A 1 266 ? -23.931 -34.791 -6.122 1.00 21.78 266 GLU A O 1
ATOM 2177 N N . LYS A 1 267 ? -23.342 -34.278 -4.028 1.00 21.09 267 LYS A N 1
ATOM 2178 C CA . LYS A 1 267 ? -24.158 -35.310 -3.436 1.00 24.66 267 LYS A CA 1
ATOM 2179 C C . LYS A 1 267 ? -25.667 -35.137 -3.779 1.00 23.08 267 LYS A C 1
ATOM 2180 O O . LYS A 1 267 ? -26.372 -36.076 -3.996 1.00 29.55 267 LYS A O 1
ATOM 2186 N N . HIS A 1 268 ? -26.108 -33.892 -3.814 1.00 22.88 268 HIS A N 1
ATOM 2187 C CA . HIS A 1 268 ? -27.519 -33.573 -4.020 1.00 22.91 268 HIS A CA 1
ATOM 2188 C C . HIS A 1 268 ? -27.862 -33.166 -5.447 1.00 24.39 268 HIS A C 1
ATOM 2189 O O . HIS A 1 268 ? -29.017 -32.887 -5.751 1.00 26.56 268 HIS A O 1
ATOM 2196 N N . HIS A 1 269 ? -26.867 -33.174 -6.318 1.00 26.34 269 HIS A N 1
ATOM 2197 C CA . HIS A 1 269 ? -27.068 -32.941 -7.749 1.00 28.65 269 HIS A CA 1
ATOM 2198 C C . HIS A 1 269 ? -27.925 -34.069 -8.367 1.00 31.09 269 HIS A C 1
ATOM 2199 O O . HIS A 1 269 ? -28.659 -33.827 -9.305 1.00 35.80 269 HIS A O 1
ATOM 2206 N N . HIS A 1 270 ? -27.793 -35.289 -7.812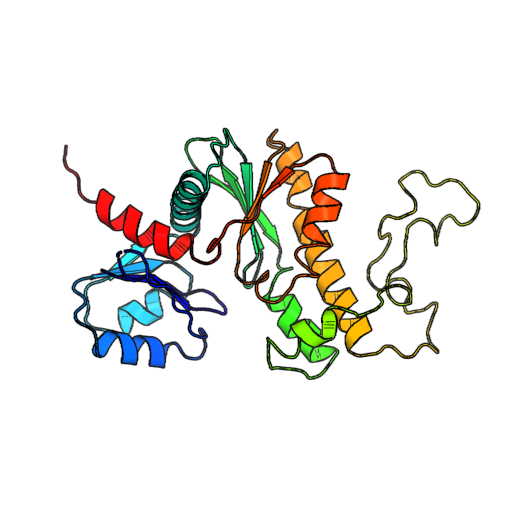 1.00 33.78 270 HIS A N 1
ATOM 2207 C CA . HIS A 1 270 ? -28.559 -36.469 -8.233 1.00 39.85 270 HIS A CA 1
ATOM 2208 C C . HIS A 1 270 ? -30.017 -36.316 -7.840 1.00 38.49 270 HIS A C 1
ATOM 2209 O O . HIS A 1 270 ? -30.342 -36.298 -6.668 1.00 42.51 270 HIS A O 1
ATOM 2216 N N . HIS A 1 271 ? -30.891 -36.198 -8.813 1.00 40.66 271 HIS A N 1
ATOM 2217 C CA . HIS A 1 271 ? -32.313 -36.323 -8.546 1.00 41.64 271 HIS A CA 1
ATOM 2218 C C . HIS A 1 271 ? -32.992 -36.674 -9.829 1.00 42.17 271 HIS A C 1
ATOM 2219 O O . HIS A 1 271 ? -32.370 -36.677 -10.903 1.00 44.09 271 HIS A O 1
ATOM 2226 N N . HIS A 1 272 ? -34.265 -36.989 -9.734 1.00 39.64 272 HIS A N 1
ATOM 2227 C CA . HIS A 1 272 ? -35.061 -37.137 -10.918 1.00 40.29 272 HIS A CA 1
ATOM 2228 C C . HIS A 1 272 ? -36.470 -36.644 -10.636 1.00 40.97 272 HIS A C 1
ATOM 2229 O O . HIS A 1 272 ? -36.789 -36.283 -9.499 1.00 34.29 272 HIS A O 1
ATOM 2236 N N . HIS A 1 273 ? -37.288 -36.588 -11.683 1.00 47.68 273 HIS A N 1
ATOM 2237 C CA . HIS A 1 273 ? -38.614 -35.979 -11.604 1.00 49.60 273 HIS A CA 1
ATOM 2238 C C . HIS A 1 273 ? -39.673 -36.907 -12.157 1.00 47.90 273 HIS A C 1
ATOM 2239 O O . HIS A 1 273 ? -39.391 -37.734 -13.010 1.00 50.64 273 HIS A O 1
#

InterPro domains:
  IPR004567 Type II pantothenate kinase [PF03630] (83-263)
  IPR004567 Type II pantothenate kinase [PTHR12280] (3-264)
  IPR004567 Type II pantothenate kinase [TIGR00555] (1-264)
  IPR011602 Type II pantothenate kinase, bacterial [MF_01273] (1-265)
  IPR011602 Type II pantothenate kinase, bacterial [PIRSF036940] (1-265)
  IPR043129 ATPase, nucleotide binding domain [SSF53067] (1-265)

B-factor: mean 21.29, std 9.55, range [9.37, 72.48]

Foldseek 3Di:
DKFWALEPFWIWIWDDVTDIDIDTSVVVVVVLVVVVPDDDQEYLYEYDCRVVSVVSHDRHYDYDYQQQLLVQLLVVQCVVVPHDDQWAWEWAQACWIWIWTGRNPGIDTDDTDNQHLVQLQPVLCVLPVDNDPLVSQVLQAPADQVQQFAFQCNVVPPHDDPDDRRHTPGQRVNCVVCVVDDCDSNNVSVSSLLVSLVVSLVVRLVVCVVVVHQEYEYAYCRCPSHVSSVCSNCVVSVVSRHHYHYTVCSNCSSRSSSVVCVVPVDDDD

Sequence (269 aa):
KVGIDAGGTLIKIVQQEQRTFKTTELTKNIDQVVEWLNQQQIEKLCLTGGNAGVIAENINIPAQIFVVVEFDAASQGLGILLKEQGHDDLADYIFANVGTGTSLHYFDGQQSQRRVGGIGTGGGMIQGLGYLLSQQITDYKQQLTDMAQHGDRNNTIDLKVRRHIYKDTEEPPIPGDLTAANFGHVLLHHLDADFTPSNKLAAVIGVVGEVVTTMMAITVAREFKKTEENIVYIGSSFHHNNALLRRRKKVVEDYTVLRGCKPYYVEENGAFSGAIGALYLEKHHHHHH

Radius of gyration: 20.28 Å; Cα contacts (8 Å, |Δi|>4): 560; chains: 1; bounding box: 51×66×36 Å

CATH classification: 3.30.420.40 (+1 more: 3.30.420.40)

Organism: Staphylococcus aureus (strain NCTC 8325 / PS 47) (NCBI:txid93061)